Protein AF-A0A439V8B5-F1 (afdb_monomer_lite)

Sequence (279 aa):
ERISSREDLARLRGDWNHLFQNRAESRDIGSFTVEIATAAVSSDEAMHELVRNSLTSAFGDRRYAYAVTRQADGALTVQGAVVLRSGQGERLTGDDRAAGIIQARYDASAAAQGAARFSFQGYGNGVEYGAGKLRSLVERHDGDVRDDRGQIVGDEKLAGDLVQKEWRGDLHSRKGRDVMHLIMSARAGTNVEAFENAARDFLAEQFAGHRYVFAMHDPANDPKEEGEGGKRPHVHAHAIITMRSESGDRIETTPQVFREWRATMAQMARAQGIAMEMT

Structure (mmCIF, N/CA/C/O backbone):
data_AF-A0A439V8B5-F1
#
_entry.id   AF-A0A439V8B5-F1
#
loop_
_atom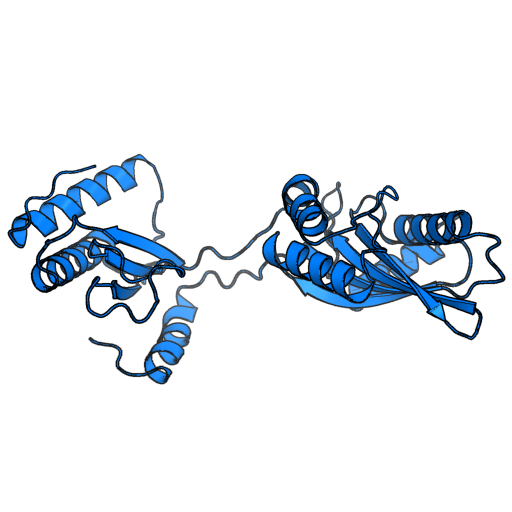_site.group_PDB
_atom_site.id
_atom_site.type_symbol
_atom_site.label_atom_id
_atom_site.label_alt_id
_atom_site.label_comp_id
_atom_site.label_asym_id
_atom_site.label_entity_id
_atom_site.label_seq_id
_atom_site.pdbx_PDB_ins_code
_atom_site.Cartn_x
_atom_site.Cartn_y
_atom_site.Cartn_z
_atom_site.occupancy
_atom_site.B_iso_or_equiv
_atom_site.auth_seq_id
_atom_site.auth_comp_id
_atom_site.auth_asym_id
_atom_site.auth_atom_id
_atom_site.pdbx_PDB_model_num
ATOM 1 N N . GLU A 1 1 ? -11.306 -9.019 30.593 1.00 67.75 1 GLU A N 1
ATOM 2 C CA . GLU A 1 1 ? -9.890 -9.415 30.737 1.00 67.75 1 GLU A CA 1
ATOM 3 C C . GLU A 1 1 ? -8.995 -8.240 30.344 1.00 67.75 1 GLU A C 1
ATOM 5 O O . GLU A 1 1 ? -9.439 -7.422 29.541 1.00 67.75 1 GLU A O 1
ATOM 10 N N . ARG A 1 2 ? -7.806 -8.091 30.944 1.00 81.44 2 ARG A N 1
ATOM 11 C CA . ARG A 1 2 ? -6.828 -7.041 30.599 1.00 81.44 2 ARG A CA 1
ATOM 12 C C . ARG A 1 2 ? -5.618 -7.697 29.939 1.00 81.44 2 ARG A C 1
ATOM 14 O O . ARG A 1 2 ? -5.095 -8.665 30.473 1.00 81.44 2 ARG A O 1
ATOM 21 N N . ILE A 1 3 ? -5.178 -7.148 28.810 1.00 80.94 3 ILE A N 1
ATOM 22 C CA . ILE A 1 3 ? -3.971 -7.588 28.101 1.00 80.94 3 ILE A CA 1
ATOM 23 C C . ILE A 1 3 ? -2.779 -6.915 28.781 1.00 80.94 3 ILE A C 1
ATOM 25 O O . ILE A 1 3 ? -2.715 -5.687 28.816 1.00 80.94 3 ILE A O 1
ATOM 29 N N . SER A 1 4 ? -1.860 -7.696 29.343 1.00 81.62 4 SER A N 1
ATOM 30 C CA . SER A 1 4 ? -0.725 -7.175 30.118 1.00 81.62 4 SER A CA 1
ATOM 31 C C . SER A 1 4 ? 0.624 -7.350 29.421 1.00 81.62 4 SER A C 1
ATOM 33 O O . SER A 1 4 ? 1.617 -6.785 29.879 1.00 81.62 4 SER A O 1
ATOM 35 N N . SER A 1 5 ? 0.684 -8.085 28.303 1.00 81.44 5 SER A N 1
ATOM 36 C CA . SER A 1 5 ? 1.931 -8.343 27.582 1.00 81.44 5 SER A CA 1
ATOM 37 C C . SER A 1 5 ? 1.800 -8.225 26.057 1.00 81.44 5 SER A C 1
ATOM 39 O O . SER A 1 5 ? 0.723 -8.361 25.473 1.00 81.44 5 SER A O 1
ATOM 41 N N . ARG A 1 6 ? 2.938 -8.000 25.381 1.00 79.62 6 ARG A N 1
ATOM 42 C CA . ARG A 1 6 ? 3.026 -8.059 23.908 1.00 79.62 6 ARG A CA 1
ATOM 43 C C . ARG A 1 6 ? 2.735 -9.460 23.367 1.00 79.62 6 ARG A C 1
ATOM 45 O O . ARG A 1 6 ? 2.275 -9.583 22.237 1.00 79.62 6 ARG A O 1
ATOM 52 N N . GLU A 1 7 ? 3.012 -10.493 24.157 1.00 83.75 7 GLU A N 1
ATOM 53 C CA . GLU A 1 7 ? 2.743 -11.878 23.782 1.00 83.75 7 GLU A CA 1
ATOM 54 C C . GLU A 1 7 ? 1.235 -12.151 23.731 1.00 83.75 7 GLU A C 1
ATOM 56 O O . GLU A 1 7 ? 0.749 -12.717 22.755 1.00 83.75 7 GLU A O 1
ATOM 61 N N . ASP A 1 8 ? 0.478 -11.656 24.713 1.00 83.38 8 ASP A N 1
ATOM 62 C CA . ASP A 1 8 ? -0.986 -11.761 24.722 1.00 83.38 8 ASP A CA 1
ATOM 63 C C . ASP A 1 8 ? -1.606 -11.027 23.525 1.00 83.38 8 ASP A C 1
ATOM 65 O O . ASP A 1 8 ? -2.513 -11.541 22.869 1.00 83.38 8 ASP A O 1
ATOM 69 N N . LEU A 1 9 ? -1.060 -9.856 23.173 1.00 80.69 9 LEU A N 1
ATOM 70 C CA . LEU A 1 9 ? -1.461 -9.126 21.970 1.00 80.69 9 LEU A CA 1
ATOM 71 C C . LEU A 1 9 ? -1.161 -9.914 20.683 1.00 80.69 9 LEU A C 1
ATOM 73 O O . LEU A 1 9 ? -1.974 -9.927 19.759 1.00 80.69 9 LEU A O 1
ATOM 77 N N . ALA A 1 10 ? -0.004 -10.576 20.604 1.00 80.56 10 ALA A N 1
ATOM 78 C CA . ALA A 1 10 ? 0.349 -11.407 19.456 1.00 80.56 10 ALA A CA 1
ATOM 79 C C . ALA A 1 10 ? -0.572 -12.634 19.334 1.00 80.56 10 ALA A C 1
ATOM 81 O O . ALA A 1 10 ? -0.959 -12.999 18.220 1.00 80.56 10 ALA A O 1
ATOM 82 N N . ARG A 1 11 ? -0.966 -13.230 20.467 1.00 85.38 11 ARG A N 1
ATOM 83 C CA . ARG A 1 11 ? -1.876 -14.384 20.538 1.00 85.38 11 ARG A CA 1
ATOM 84 C C . ARG A 1 11 ? -3.278 -14.046 20.029 1.00 85.38 11 ARG A C 1
ATOM 86 O O . ARG A 1 11 ? -3.809 -14.783 19.203 1.00 85.38 11 ARG A O 1
ATOM 93 N N . LEU A 1 12 ? -3.805 -12.873 20.393 1.00 86.31 12 LEU A N 1
ATOM 94 C CA . LEU A 1 12 ? -5.121 -12.384 19.955 1.00 86.31 12 LEU A CA 1
ATOM 95 C C . LEU A 1 12 ? -5.319 -12.409 18.437 1.00 86.31 12 LEU A C 1
ATOM 97 O O . LEU A 1 12 ? -6.394 -12.753 17.953 1.00 86.31 12 LEU A O 1
ATOM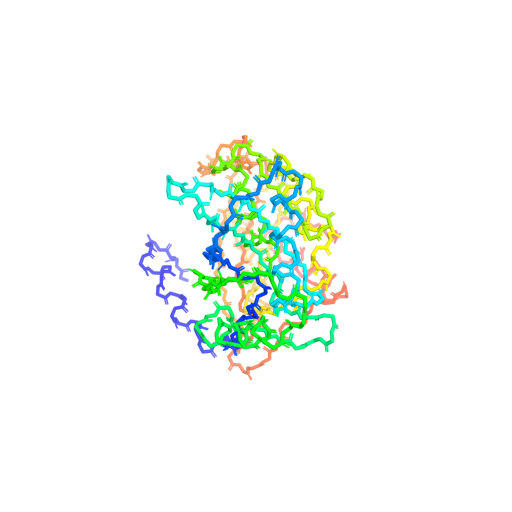 101 N N . ARG A 1 13 ? -4.280 -12.075 17.663 1.00 82.44 13 ARG A N 1
ATOM 102 C CA . ARG A 1 13 ? -4.356 -12.149 16.198 1.00 82.44 13 ARG A CA 1
ATOM 103 C C . ARG A 1 13 ? -4.607 -13.581 15.718 1.00 82.44 13 ARG A C 1
ATOM 105 O O . ARG A 1 13 ? -5.377 -13.774 14.781 1.00 82.44 13 ARG A O 1
ATOM 112 N N . GLY A 1 14 ? -3.940 -14.558 16.330 1.00 85.31 14 GLY A N 1
ATOM 113 C CA . GLY A 1 14 ? -4.141 -15.975 16.034 1.00 85.31 14 GLY A CA 1
ATOM 114 C C . GLY A 1 14 ? -5.552 -16.433 16.394 1.00 85.31 14 GLY A C 1
ATOM 115 O O . GLY A 1 14 ? -6.194 -17.103 15.591 1.00 85.31 14 GLY A O 1
ATOM 116 N N . ASP A 1 15 ? -6.067 -15.988 17.539 1.00 88.88 15 ASP A N 1
ATOM 117 C CA . ASP A 1 15 ? -7.412 -16.342 18.009 1.00 88.88 15 ASP A CA 1
ATOM 118 C C . ASP A 1 15 ? -8.526 -15.773 17.121 1.00 88.88 15 ASP A C 1
ATOM 120 O O . ASP A 1 15 ? -9.632 -16.302 17.095 1.00 88.88 15 ASP A O 1
ATOM 124 N N . TRP A 1 16 ? -8.265 -14.682 16.394 1.00 91.69 16 TRP A N 1
ATOM 125 C CA . TRP A 1 16 ? -9.250 -14.039 15.516 1.00 91.69 16 TRP A CA 1
ATOM 126 C C . TRP A 1 16 ? -9.159 -14.498 14.059 1.00 91.69 16 TRP A C 1
ATOM 128 O O . TRP A 1 16 ? -9.993 -14.110 13.240 1.00 91.69 16 TRP A O 1
ATOM 138 N N . ASN A 1 17 ? -8.171 -15.324 13.701 1.00 88.19 17 ASN A N 1
ATOM 139 C CA . ASN A 1 17 ? -7.897 -15.679 12.305 1.00 88.19 17 ASN A CA 1
ATOM 140 C C . ASN A 1 17 ? -9.090 -16.368 11.617 1.00 88.19 17 ASN A C 1
ATOM 142 O O . ASN A 1 17 ? -9.306 -16.187 10.416 1.00 88.19 17 ASN A O 1
ATOM 146 N N . HIS A 1 18 ? -9.892 -17.140 12.362 1.00 89.19 18 HIS A N 1
ATOM 147 C CA . HIS A 1 18 ? -11.100 -17.784 11.836 1.00 89.19 18 HIS A CA 1
ATOM 148 C C . HIS A 1 18 ? -12.245 -16.803 11.583 1.00 89.19 18 HIS A C 1
ATOM 150 O O . HIS A 1 18 ? -13.209 -17.184 10.929 1.00 89.19 18 HIS A O 1
ATOM 156 N N . LEU A 1 19 ? -12.161 -15.555 12.056 1.00 89.31 19 LEU A N 1
ATOM 157 C CA . LEU A 1 19 ? -13.137 -14.483 11.813 1.00 89.31 19 LEU A CA 1
ATOM 158 C C . LEU A 1 19 ? -12.761 -13.609 10.612 1.00 89.31 19 LEU A C 1
ATOM 160 O O . LEU A 1 19 ? -13.590 -12.852 10.105 1.00 89.31 19 LEU A O 1
ATOM 164 N N . PHE A 1 20 ? -11.541 -13.746 10.101 1.00 88.50 20 PHE A N 1
ATOM 165 C CA . PHE A 1 20 ? -11.085 -13.005 8.934 1.00 88.50 20 PHE A CA 1
ATOM 166 C C . PHE A 1 20 ? -11.592 -13.654 7.642 1.00 88.50 20 PHE A C 1
ATOM 168 O O . PHE A 1 20 ? -11.853 -14.860 7.562 1.00 88.50 20 PHE A O 1
ATOM 175 N N . GLN A 1 21 ? -11.791 -12.844 6.603 1.00 72.94 21 GLN A N 1
ATOM 176 C CA . GLN A 1 21 ? -12.234 -13.328 5.296 1.00 72.94 21 GLN A CA 1
ATOM 177 C C . GLN A 1 21 ? -11.148 -14.148 4.590 1.00 72.94 21 GLN A C 1
ATOM 179 O O . GLN A 1 21 ? -11.462 -14.838 3.623 1.00 72.94 21 GLN A O 1
ATOM 184 N N . ASN A 1 22 ? -9.887 -14.057 5.043 1.00 66.12 22 ASN A N 1
ATOM 185 C CA . ASN A 1 22 ? -8.716 -14.726 4.462 1.00 66.12 22 ASN A CA 1
ATOM 186 C C . ASN A 1 22 ? -8.594 -14.527 2.941 1.00 66.12 22 ASN A C 1
ATOM 188 O O . ASN A 1 22 ? -7.962 -15.313 2.235 1.00 66.12 22 ASN A O 1
ATOM 192 N N . ARG A 1 23 ? -9.195 -13.453 2.410 1.00 70.88 23 ARG A N 1
ATOM 193 C CA . ARG A 1 23 ? -9.071 -13.099 1.003 1.00 70.88 23 ARG A CA 1
ATOM 194 C C . ARG A 1 23 ? -7.674 -12.540 0.801 1.00 70.88 23 ARG A C 1
ATOM 196 O O . ARG A 1 23 ? -7.333 -11.523 1.398 1.00 70.88 23 ARG A O 1
ATOM 203 N N . ALA A 1 24 ? -6.903 -13.178 -0.075 1.00 77.38 24 ALA A N 1
ATOM 204 C CA . ALA A 1 24 ? -5.617 -12.642 -0.486 1.00 77.38 24 ALA A CA 1
ATOM 205 C C . ALA A 1 24 ? -5.797 -11.201 -0.982 1.00 77.38 24 ALA A C 1
ATOM 207 O O . ALA A 1 24 ? -6.641 -10.928 -1.848 1.00 77.38 24 ALA A O 1
ATOM 208 N N . GLU A 1 25 ? -5.019 -10.287 -0.404 1.00 88.06 25 GLU A N 1
ATOM 209 C CA . GLU A 1 25 ? -4.963 -8.907 -0.866 1.00 88.06 25 GLU A CA 1
ATOM 210 C C . GLU A 1 25 ? -4.589 -8.886 -2.351 1.00 88.06 25 GLU A C 1
ATOM 212 O O . GLU A 1 25 ? -3.833 -9.733 -2.843 1.00 88.06 25 GLU A O 1
ATOM 217 N N . SER A 1 26 ? -5.133 -7.934 -3.103 1.00 91.50 26 SER A N 1
ATOM 218 C CA . SER A 1 26 ? -4.716 -7.770 -4.485 1.00 91.50 26 SER A CA 1
ATOM 219 C C . SER A 1 26 ? -3.254 -7.340 -4.535 1.00 91.50 26 SER A C 1
ATOM 221 O O . SER A 1 26 ? -2.812 -6.460 -3.800 1.00 91.50 26 SER A O 1
ATOM 223 N N . ARG A 1 27 ? -2.507 -7.952 -5.450 1.00 95.44 27 ARG A N 1
ATOM 224 C CA . ARG A 1 27 ? -1.182 -7.478 -5.839 1.00 95.44 27 ARG A CA 1
ATOM 225 C C . ARG A 1 27 ? -1.393 -6.326 -6.807 1.00 95.44 27 ARG A C 1
ATOM 227 O O . ARG A 1 27 ? -1.849 -6.550 -7.929 1.00 95.44 27 ARG A O 1
ATOM 234 N N . ASP A 1 28 ? -1.169 -5.107 -6.345 1.00 97.38 28 ASP A N 1
ATOM 235 C CA . ASP A 1 28 ? -1.502 -3.895 -7.093 1.00 97.38 28 ASP A CA 1
ATOM 236 C C . ASP A 1 28 ? -0.293 -3.323 -7.806 1.00 97.38 28 ASP A C 1
ATOM 238 O O . ASP A 1 28 ? -0.414 -2.909 -8.954 1.00 97.38 28 ASP A O 1
ATOM 242 N N . ILE A 1 29 ? 0.864 -3.335 -7.146 1.00 98.56 29 ILE A N 1
ATOM 243 C CA . ILE A 1 29 ? 2.097 -2.751 -7.664 1.00 98.56 29 ILE A CA 1
ATOM 244 C C . ILE A 1 29 ? 3.224 -3.765 -7.503 1.00 98.56 29 ILE A C 1
ATOM 246 O O . ILE A 1 29 ? 3.369 -4.363 -6.435 1.00 98.56 29 ILE A O 1
ATOM 250 N N . GLY A 1 30 ? 4.009 -3.956 -8.561 1.00 98.38 30 GLY A N 1
ATOM 251 C CA . GLY A 1 30 ? 5.214 -4.780 -8.569 1.00 98.38 30 GLY A CA 1
ATOM 252 C C . GLY A 1 30 ? 6.460 -3.916 -8.710 1.00 98.38 30 GLY A C 1
ATOM 253 O O . GLY A 1 30 ? 6.478 -3.004 -9.531 1.00 98.38 30 GLY A O 1
ATOM 254 N N . SER A 1 31 ? 7.497 -4.202 -7.928 1.00 98.62 31 SER A N 1
ATOM 255 C CA . SER A 1 31 ? 8.837 -3.649 -8.131 1.00 98.62 31 SER A CA 1
ATOM 256 C C . SER A 1 31 ? 9.577 -4.513 -9.141 1.00 98.62 31 SER A C 1
ATOM 258 O O . SER A 1 31 ? 9.610 -5.734 -8.983 1.00 98.62 31 SER A O 1
ATOM 260 N N . PHE A 1 32 ? 10.163 -3.901 -10.161 1.00 98.69 32 PHE A N 1
ATOM 261 C CA . PHE A 1 32 ? 10.808 -4.620 -11.253 1.00 98.69 32 PHE A CA 1
ATOM 262 C C . PHE A 1 32 ? 12.262 -4.194 -11.442 1.00 98.69 32 PHE A C 1
ATOM 264 O O . PHE A 1 32 ? 12.680 -3.107 -11.031 1.00 98.69 32 PHE A O 1
ATOM 271 N N . THR A 1 33 ? 13.019 -5.066 -12.099 1.00 98.50 33 THR A N 1
ATOM 272 C CA . THR A 1 33 ? 14.342 -4.768 -12.642 1.00 98.50 33 THR A CA 1
ATOM 273 C C . THR A 1 33 ? 14.415 -5.272 -14.076 1.00 98.50 33 THR A C 1
ATOM 275 O O . THR A 1 33 ? 13.945 -6.376 -14.363 1.00 98.50 33 THR A O 1
ATOM 278 N N . VAL A 1 34 ? 14.988 -4.463 -14.965 1.00 97.94 34 VAL A N 1
ATOM 279 C CA . VAL A 1 34 ? 15.264 -4.829 -16.355 1.00 97.94 34 VAL A CA 1
ATOM 280 C C . VAL A 1 34 ? 16.736 -4.606 -16.643 1.00 97.94 34 VAL A C 1
ATOM 282 O O . VAL A 1 34 ? 17.233 -3.504 -16.438 1.00 97.94 34 VAL A O 1
ATOM 285 N N . GLU A 1 35 ? 17.410 -5.631 -17.146 1.00 96.81 35 GLU A N 1
ATOM 286 C CA . GLU A 1 35 ? 18.756 -5.494 -17.704 1.00 96.81 35 GLU A CA 1
ATOM 287 C C . GLU A 1 35 ? 18.635 -5.365 -19.218 1.00 96.81 35 GLU A C 1
ATOM 289 O O . GLU A 1 35 ? 18.086 -6.262 -19.858 1.00 96.81 35 GLU A O 1
ATOM 294 N N . ILE A 1 36 ? 19.119 -4.265 -19.792 1.00 93.88 36 ILE A N 1
ATOM 295 C CA . ILE A 1 36 ? 19.103 -4.018 -21.237 1.00 93.88 36 ILE A CA 1
ATOM 296 C C . ILE A 1 36 ? 20.546 -4.016 -21.737 1.00 93.88 36 ILE A C 1
ATOM 298 O O . ILE A 1 36 ? 21.338 -3.129 -21.404 1.00 93.88 36 ILE A O 1
ATOM 302 N N . ALA A 1 37 ? 20.878 -5.002 -22.570 1.00 88.31 37 ALA A N 1
ATOM 303 C CA . ALA A 1 37 ? 22.142 -5.034 -23.289 1.00 88.31 37 ALA A CA 1
ATOM 304 C C . ALA A 1 37 ? 22.088 -3.959 -24.380 1.00 88.31 37 ALA A C 1
ATOM 306 O O . ALA A 1 37 ? 21.340 -4.089 -25.351 1.00 88.31 37 ALA A O 1
ATOM 307 N N . THR A 1 38 ? 22.835 -2.870 -24.211 1.00 73.81 38 THR A N 1
ATOM 308 C CA . THR A 1 38 ? 22.839 -1.769 -25.179 1.00 73.81 38 THR A CA 1
ATOM 309 C C . THR A 1 38 ? 24.148 -1.707 -25.956 1.00 73.81 38 THR A C 1
ATOM 311 O O . THR A 1 38 ? 25.229 -1.954 -25.425 1.00 73.81 38 THR A O 1
ATOM 314 N N . ALA A 1 39 ? 24.028 -1.338 -27.230 1.00 59.72 39 ALA A N 1
ATOM 315 C CA . ALA A 1 39 ? 25.110 -0.807 -28.039 1.00 59.72 39 ALA A CA 1
ATOM 316 C C . ALA A 1 39 ? 24.936 0.719 -28.069 1.00 59.72 39 ALA A C 1
ATOM 318 O O . ALA A 1 39 ? 23.961 1.202 -28.630 1.00 59.72 39 ALA A O 1
ATOM 319 N N . ALA A 1 40 ? 25.845 1.443 -27.409 1.00 68.62 40 ALA A N 1
ATOM 320 C CA . ALA A 1 40 ? 26.035 2.900 -27.446 1.00 68.62 40 ALA A CA 1
ATOM 321 C C . ALA A 1 40 ? 24.780 3.770 -27.725 1.00 68.62 40 ALA A C 1
ATOM 323 O O . ALA A 1 40 ? 24.442 4.061 -28.870 1.00 68.62 40 ALA A O 1
ATOM 324 N N . VAL A 1 41 ? 24.149 4.288 -26.668 1.00 76.62 41 VAL A N 1
ATOM 325 C CA . VAL A 1 41 ? 23.159 5.382 -26.761 1.00 76.62 41 VAL A CA 1
ATOM 326 C C . VAL A 1 41 ? 23.861 6.740 -26.866 1.00 76.62 41 VAL A C 1
ATOM 328 O O . VAL A 1 41 ? 24.794 7.015 -26.116 1.00 76.62 41 VAL A O 1
ATOM 331 N N . SER A 1 42 ? 23.407 7.589 -27.792 1.00 80.25 42 SER A N 1
ATOM 332 C CA . SER A 1 42 ? 24.056 8.861 -28.152 1.00 80.25 42 SER A CA 1
ATOM 333 C C . SER A 1 42 ? 23.740 10.042 -27.225 1.00 80.25 42 SER A C 1
ATOM 335 O O . SER A 1 42 ? 24.398 11.075 -27.320 1.00 80.25 42 SER A O 1
ATOM 337 N N . SER A 1 43 ? 22.723 9.925 -26.367 1.00 89.31 43 SER A N 1
ATOM 338 C CA . SER A 1 43 ? 22.311 10.953 -25.401 1.00 89.31 43 SER A CA 1
ATOM 339 C C . SER A 1 43 ? 21.421 10.363 -24.300 1.00 89.31 43 SER A C 1
ATOM 341 O O . SER A 1 43 ? 20.895 9.256 -24.449 1.00 89.31 43 SER A O 1
ATOM 343 N N . ASP A 1 44 ? 21.208 11.120 -23.220 1.00 90.25 44 ASP A N 1
ATOM 344 C CA . ASP A 1 44 ? 20.277 10.743 -22.147 1.00 90.25 44 ASP A CA 1
ATOM 345 C C . ASP A 1 44 ? 18.830 10.667 -22.646 1.00 90.25 44 ASP A C 1
ATOM 347 O O . ASP A 1 44 ? 18.103 9.741 -22.295 1.00 90.25 44 ASP A O 1
ATOM 351 N N . GLU A 1 45 ? 18.418 11.577 -23.533 1.00 91.81 45 GLU A N 1
ATOM 352 C CA . GLU A 1 45 ? 17.081 11.546 -24.141 1.00 91.81 45 GLU A CA 1
ATOM 353 C C . GLU A 1 45 ? 16.857 10.237 -24.914 1.00 91.81 45 GLU A C 1
ATOM 355 O O . GLU A 1 45 ? 15.870 9.538 -24.681 1.00 91.81 45 GLU A O 1
ATOM 360 N N . ALA A 1 46 ? 17.823 9.847 -25.756 1.00 91.56 46 ALA A N 1
ATOM 361 C CA . ALA A 1 46 ? 17.771 8.597 -26.513 1.00 91.56 46 ALA A CA 1
ATOM 362 C C . ALA A 1 46 ? 17.799 7.365 -25.590 1.00 91.56 46 ALA A C 1
ATOM 364 O O . ALA A 1 46 ? 17.136 6.363 -25.857 1.00 91.56 46 ALA A O 1
ATOM 365 N N . MET A 1 47 ? 18.536 7.439 -24.477 1.00 92.88 47 MET A N 1
ATOM 366 C CA . ME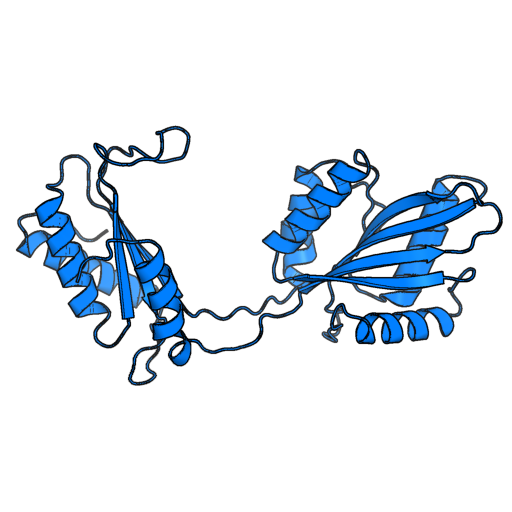T A 1 47 ? 18.535 6.398 -23.450 1.00 92.88 47 MET A CA 1
ATOM 367 C C . MET A 1 47 ? 17.153 6.245 -22.809 1.00 92.88 47 MET A C 1
ATOM 369 O O . MET A 1 47 ? 16.638 5.130 -22.718 1.00 92.88 47 MET A O 1
ATOM 373 N N . HIS A 1 48 ? 16.527 7.339 -22.374 1.00 94.81 48 HIS A N 1
ATOM 374 C CA . HIS A 1 48 ? 15.209 7.269 -21.752 1.00 94.81 48 HIS A CA 1
ATOM 375 C C . HIS A 1 48 ? 14.119 6.865 -22.747 1.00 94.81 48 HIS A C 1
ATOM 377 O O . HIS A 1 48 ? 13.196 6.154 -22.352 1.00 94.81 48 HIS A O 1
ATOM 383 N N . GLU A 1 49 ? 14.231 7.252 -24.016 1.00 93.56 49 GLU A N 1
ATOM 384 C CA . GLU A 1 49 ? 13.350 6.779 -25.084 1.00 93.56 49 GLU A CA 1
ATOM 385 C C . GLU A 1 49 ? 13.465 5.259 -25.287 1.00 93.56 49 GLU A C 1
ATOM 387 O O . GLU A 1 49 ? 12.448 4.562 -25.247 1.00 93.56 49 GLU A O 1
ATOM 392 N N . LEU A 1 50 ? 14.689 4.725 -25.401 1.00 93.25 50 LEU A N 1
ATOM 393 C CA . LEU A 1 50 ? 14.947 3.281 -25.490 1.00 93.25 50 LEU A CA 1
ATOM 394 C C . LEU A 1 50 ? 14.317 2.521 -24.314 1.00 93.25 50 LEU A C 1
ATOM 396 O O . LEU A 1 50 ? 13.653 1.495 -24.506 1.00 93.25 50 LEU A O 1
ATOM 400 N N . VAL A 1 51 ? 14.501 3.031 -23.092 1.00 95.31 51 VAL A N 1
ATOM 401 C CA . VAL A 1 51 ? 13.940 2.415 -21.886 1.00 95.31 51 VAL A CA 1
ATOM 402 C C . VAL A 1 51 ? 12.413 2.442 -21.919 1.00 95.31 51 VAL A C 1
ATOM 404 O O . VAL A 1 51 ? 11.801 1.390 -21.747 1.00 95.31 51 VAL A O 1
ATOM 407 N N . ARG A 1 52 ? 11.771 3.585 -22.200 1.00 95.44 52 ARG A N 1
ATOM 408 C CA . ARG A 1 52 ? 10.297 3.659 -22.261 1.00 95.44 52 ARG A CA 1
ATOM 409 C C . ARG A 1 52 ? 9.714 2.758 -23.340 1.00 95.44 52 ARG A C 1
ATOM 411 O O . ARG A 1 52 ? 8.721 2.082 -23.078 1.00 95.44 52 ARG A O 1
ATOM 418 N N . ASN A 1 53 ? 10.327 2.694 -24.520 1.00 94.50 53 ASN A N 1
ATOM 419 C CA . ASN A 1 53 ? 9.879 1.805 -25.595 1.00 94.50 53 ASN A CA 1
ATOM 420 C C . ASN A 1 53 ? 9.971 0.331 -25.174 1.00 94.50 53 ASN A C 1
ATOM 422 O O . ASN A 1 53 ? 9.051 -0.455 -25.427 1.00 94.50 53 ASN A O 1
ATOM 426 N N . SER A 1 54 ? 11.040 -0.026 -24.456 1.00 95.56 54 SER A N 1
ATOM 427 C CA . SER A 1 54 ? 11.233 -1.377 -23.927 1.00 95.56 54 SER A CA 1
ATOM 428 C C . SER A 1 54 ? 10.212 -1.729 -22.842 1.00 95.56 54 SER A C 1
ATOM 430 O O . SER A 1 54 ? 9.563 -2.773 -22.921 1.00 95.56 54 SER A O 1
ATOM 432 N N . LEU A 1 55 ? 10.009 -0.842 -21.862 1.00 97.44 55 LEU A N 1
ATOM 433 C CA . LEU A 1 55 ? 9.026 -1.039 -20.793 1.00 97.44 55 LEU A CA 1
ATOM 434 C C . LEU A 1 55 ? 7.595 -1.086 -21.343 1.00 97.44 55 LEU A C 1
ATOM 436 O O . LEU A 1 55 ? 6.824 -1.961 -20.958 1.00 97.44 55 LEU A O 1
ATOM 440 N N . THR A 1 56 ? 7.250 -0.208 -22.286 1.00 96.00 56 THR A N 1
ATOM 441 C CA . THR A 1 56 ? 5.918 -0.165 -22.914 1.00 96.00 56 THR A CA 1
ATOM 442 C C . THR A 1 56 ? 5.635 -1.432 -23.721 1.00 96.00 56 THR A C 1
ATOM 444 O O . THR A 1 56 ? 4.540 -1.983 -23.623 1.00 96.00 56 THR A O 1
ATOM 447 N N . SER A 1 57 ? 6.631 -1.962 -24.442 1.00 96.06 57 SER A N 1
ATOM 448 C CA . SER A 1 57 ? 6.505 -3.240 -25.161 1.00 96.06 57 SER A CA 1
ATOM 449 C C . SER A 1 57 ? 6.199 -4.420 -24.229 1.00 96.06 57 SER A C 1
ATOM 451 O O . SER A 1 57 ? 5.453 -5.325 -24.596 1.00 96.06 57 SER A O 1
ATOM 453 N N . ALA A 1 58 ? 6.741 -4.407 -23.008 1.00 97.00 58 ALA A N 1
ATOM 454 C CA . ALA A 1 58 ? 6.562 -5.484 -22.036 1.00 97.00 58 ALA A CA 1
ATOM 455 C C . ALA A 1 58 ? 5.285 -5.325 -21.184 1.00 97.00 58 ALA A C 1
ATOM 457 O O . ALA A 1 58 ? 4.547 -6.288 -20.938 1.00 97.00 58 ALA A O 1
ATOM 458 N N . PHE A 1 59 ? 5.010 -4.106 -20.714 1.00 97.44 59 PHE A N 1
ATOM 459 C CA . PHE A 1 59 ? 3.936 -3.813 -19.763 1.00 97.44 59 PHE A CA 1
ATOM 460 C C . PHE A 1 59 ? 2.596 -3.460 -20.418 1.00 97.44 59 PHE A C 1
ATOM 462 O O . PHE A 1 59 ? 1.550 -3.627 -19.775 1.00 97.44 59 PHE A O 1
ATOM 469 N N . GLY A 1 60 ? 2.603 -3.048 -21.688 1.00 95.31 60 GLY A N 1
ATOM 470 C CA . GLY A 1 60 ? 1.415 -2.601 -22.407 1.00 95.31 60 GLY A CA 1
ATOM 471 C C . GLY A 1 60 ? 0.900 -1.266 -21.871 1.00 95.31 60 GLY A C 1
ATOM 472 O O . GLY A 1 60 ? 1.656 -0.314 -21.724 1.00 95.31 60 GLY A O 1
ATOM 473 N N . ASP A 1 61 ? -0.391 -1.206 -21.553 1.00 96.06 61 ASP A N 1
ATOM 474 C CA . ASP A 1 61 ? -1.098 0.000 -21.093 1.00 96.06 61 ASP A CA 1
ATOM 475 C C . ASP A 1 61 ? -0.928 0.311 -19.592 1.00 96.06 61 ASP A C 1
ATOM 477 O O . ASP A 1 61 ? -1.598 1.193 -19.052 1.00 96.06 61 ASP A O 1
ATOM 481 N N . ARG A 1 62 ? -0.073 -0.437 -18.889 1.00 98.19 62 ARG A N 1
ATOM 482 C CA . ARG A 1 62 ? 0.126 -0.293 -17.443 1.00 98.19 62 ARG A CA 1
ATOM 483 C C . ARG A 1 62 ? 0.958 0.942 -17.123 1.00 98.19 62 ARG A C 1
ATOM 485 O O . ARG A 1 62 ? 1.962 1.207 -17.776 1.00 98.19 62 ARG A O 1
ATOM 492 N N . ARG A 1 63 ? 0.593 1.628 -16.040 1.00 98.38 63 ARG A N 1
ATOM 493 C CA . ARG A 1 63 ? 1.395 2.714 -15.464 1.00 98.38 63 ARG A CA 1
ATOM 494 C C . ARG A 1 63 ? 2.666 2.177 -14.828 1.00 98.38 63 ARG A C 1
ATOM 496 O O . ARG A 1 63 ? 2.629 1.143 -14.156 1.00 98.38 63 ARG A O 1
ATOM 503 N N . TYR A 1 64 ? 3.764 2.902 -14.983 1.00 98.69 64 TYR A N 1
ATOM 504 C CA . TYR A 1 64 ? 5.031 2.585 -14.340 1.00 98.69 64 TYR A CA 1
ATOM 5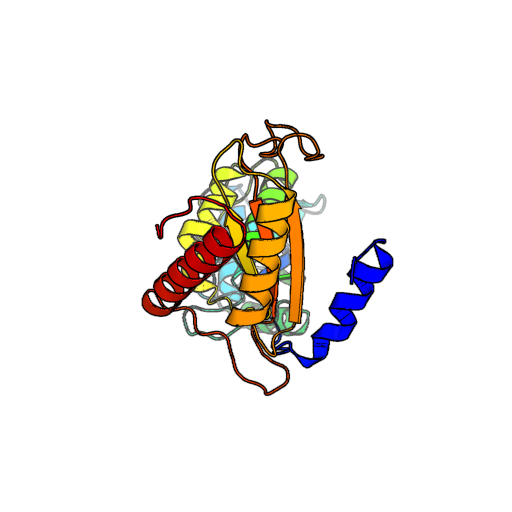05 C C . TYR A 1 64 ? 5.837 3.851 -14.066 1.00 98.69 64 TYR A C 1
ATOM 507 O O . TYR A 1 64 ? 5.592 4.901 -14.647 1.00 98.69 64 TYR A O 1
ATOM 515 N N . ALA A 1 65 ? 6.809 3.738 -13.171 1.00 98.81 65 ALA A N 1
ATOM 516 C CA . ALA A 1 65 ? 7.870 4.719 -13.009 1.00 98.81 65 ALA A CA 1
ATOM 517 C C . ALA A 1 65 ? 9.198 3.990 -12.829 1.00 98.81 65 ALA A C 1
ATOM 519 O O . ALA A 1 65 ? 9.228 2.871 -12.303 1.00 98.81 65 ALA A O 1
ATOM 520 N N . TYR A 1 66 ? 10.278 4.601 -13.299 1.00 98.81 66 TYR A N 1
ATOM 521 C CA . TYR A 1 66 ? 11.579 3.965 -13.417 1.00 98.81 66 TYR A CA 1
ATOM 522 C C . TYR A 1 66 ? 12.733 4.950 -13.217 1.00 98.81 66 TYR A C 1
ATOM 524 O O . TYR A 1 66 ? 12.602 6.144 -13.471 1.00 98.81 66 TYR A O 1
ATOM 532 N N . ALA A 1 67 ? 13.874 4.410 -12.809 1.00 98.50 67 ALA A N 1
ATOM 533 C CA . ALA A 1 67 ? 15.185 5.041 -12.843 1.00 98.50 67 ALA A CA 1
ATOM 534 C C . ALA A 1 67 ? 16.142 4.157 -13.649 1.00 98.50 67 ALA A C 1
ATOM 536 O O . ALA A 1 67 ? 15.900 2.952 -13.810 1.00 98.50 67 ALA A O 1
ATOM 537 N N . VAL A 1 68 ? 17.217 4.749 -14.164 1.00 97.38 68 VAL A N 1
ATOM 538 C CA . VAL A 1 68 ? 18.202 4.058 -15.001 1.00 97.38 68 VAL A CA 1
ATOM 539 C C . VAL A 1 68 ? 19.582 4.210 -14.383 1.00 97.38 68 VAL A C 1
ATOM 541 O O . VAL A 1 68 ? 20.014 5.313 -14.076 1.00 97.38 68 VAL A O 1
ATOM 544 N N . THR A 1 69 ? 20.306 3.105 -14.260 1.00 95.44 69 THR A N 1
ATOM 545 C CA . THR A 1 69 ? 21.728 3.103 -13.917 1.00 95.44 69 THR A CA 1
ATOM 546 C C . THR A 1 69 ? 22.517 2.559 -15.097 1.00 95.44 69 THR A C 1
ATOM 548 O O . THR A 1 69 ? 22.219 1.478 -15.609 1.00 95.44 69 THR A O 1
ATOM 551 N N . ARG A 1 70 ? 23.535 3.306 -15.533 1.00 92.19 70 ARG A N 1
ATOM 552 C CA . ARG A 1 70 ? 24.477 2.849 -16.555 1.00 92.19 70 ARG A CA 1
ATOM 553 C C . ARG A 1 70 ? 25.597 2.049 -15.897 1.00 92.19 70 ARG A C 1
ATOM 555 O O . ARG A 1 70 ? 26.282 2.554 -15.011 1.00 92.19 70 ARG A O 1
ATOM 562 N N . GLN A 1 71 ? 25.783 0.820 -16.353 1.00 88.88 71 GLN A N 1
ATOM 563 C CA . GLN A 1 71 ? 26.857 -0.061 -15.913 1.00 88.88 71 GLN A CA 1
ATOM 564 C C . GLN A 1 71 ? 28.174 0.272 -16.627 1.00 88.88 71 GLN A C 1
ATOM 566 O O . GLN A 1 71 ? 28.195 0.917 -17.680 1.00 88.88 71 GLN A O 1
ATOM 571 N N . ALA A 1 72 ? 29.291 -0.184 -16.056 1.00 84.75 72 ALA A N 1
ATOM 572 C CA . ALA A 1 72 ? 30.631 0.070 -16.591 1.00 84.75 72 ALA A CA 1
ATOM 573 C C . ALA A 1 72 ? 30.866 -0.559 -17.978 1.00 84.75 72 ALA A C 1
ATOM 575 O O . ALA A 1 72 ? 31.644 -0.032 -18.769 1.00 84.75 72 ALA A O 1
ATOM 576 N N . ASP A 1 73 ? 30.180 -1.663 -18.282 1.00 83.44 73 ASP A N 1
ATOM 577 C CA . ASP A 1 73 ? 30.203 -2.345 -19.584 1.00 83.44 73 ASP A CA 1
ATOM 578 C C . ASP A 1 73 ? 29.255 -1.707 -20.619 1.00 83.44 73 ASP A C 1
ATOM 580 O O . ASP A 1 73 ? 29.146 -2.179 -21.750 1.00 83.44 73 ASP A O 1
ATOM 584 N N . GLY A 1 74 ? 28.581 -0.620 -20.238 1.00 84.88 74 GLY A N 1
ATOM 585 C CA . GLY A 1 74 ? 27.620 0.095 -21.059 1.00 84.88 74 GLY A CA 1
ATOM 586 C C . GLY A 1 74 ? 26.186 -0.400 -20.917 1.00 84.88 74 GLY A C 1
ATOM 587 O O . GLY A 1 74 ? 25.301 0.337 -21.348 1.00 84.88 74 GLY A O 1
ATOM 588 N N . ALA A 1 75 ? 25.931 -1.560 -20.295 1.00 89.94 75 ALA A N 1
ATOM 589 C CA . ALA A 1 75 ? 24.582 -2.076 -20.074 1.00 89.94 75 ALA A CA 1
ATOM 590 C C . ALA A 1 75 ? 23.737 -1.121 -19.215 1.00 89.94 75 ALA A C 1
ATOM 592 O O . ALA A 1 75 ? 24.255 -0.318 -18.434 1.00 89.94 75 ALA A O 1
ATOM 593 N N . LEU A 1 76 ? 22.415 -1.196 -19.368 1.00 94.31 76 LEU A N 1
ATOM 594 C CA . LEU A 1 76 ? 21.483 -0.394 -18.580 1.00 94.31 76 LEU A CA 1
ATOM 595 C C . LEU A 1 76 ? 20.732 -1.291 -17.606 1.00 94.31 76 LEU A C 1
ATOM 597 O O . LEU A 1 76 ? 20.048 -2.223 -18.027 1.00 94.31 76 LEU A O 1
ATOM 601 N N . THR A 1 77 ? 20.788 -0.939 -16.327 1.00 96.38 77 THR A N 1
ATOM 602 C CA . THR A 1 77 ? 19.920 -1.515 -15.303 1.00 96.38 77 THR A CA 1
ATOM 603 C C . THR A 1 77 ? 18.786 -0.538 -15.035 1.00 96.38 77 THR A C 1
ATOM 605 O O . THR A 1 77 ? 19.003 0.584 -14.577 1.00 96.38 77 THR A O 1
ATOM 608 N N . VAL A 1 78 ? 17.560 -0.958 -15.320 1.00 98.00 78 VAL A N 1
ATOM 609 C CA . VAL A 1 78 ? 16.348 -0.174 -15.090 1.00 98.00 78 VAL A CA 1
ATOM 610 C C . VAL A 1 78 ? 15.640 -0.720 -13.864 1.00 98.00 78 VAL A C 1
ATOM 612 O O . VAL A 1 78 ? 15.312 -1.903 -13.813 1.00 98.00 78 VAL A O 1
ATOM 615 N N . GLN A 1 79 ? 15.364 0.133 -12.885 1.00 98.62 79 GLN A N 1
ATOM 616 C CA . GLN A 1 79 ? 14.621 -0.235 -11.681 1.00 98.62 79 GLN A CA 1
ATOM 617 C C . GLN A 1 79 ? 13.360 0.599 -11.578 1.00 98.62 79 GLN A C 1
ATOM 619 O O . GLN A 1 79 ? 13.382 1.790 -11.873 1.00 98.62 79 GLN A O 1
ATOM 624 N N . GLY A 1 80 ? 12.263 0.002 -11.125 1.00 98.56 80 GLY A N 1
ATOM 625 C CA . GLY A 1 80 ? 11.014 0.742 -11.066 1.00 98.56 80 GLY A CA 1
ATOM 626 C C . GLY A 1 80 ? 9.886 0.047 -10.334 1.00 98.56 80 GLY A C 1
ATOM 627 O O . GLY A 1 80 ? 10.051 -1.016 -9.728 1.00 98.56 80 GLY A O 1
ATOM 628 N N . ALA A 1 81 ? 8.716 0.671 -10.407 1.00 98.69 81 ALA A N 1
ATOM 629 C CA . ALA A 1 81 ? 7.456 0.100 -9.966 1.00 98.69 81 ALA A CA 1
ATOM 630 C C . ALA A 1 81 ? 6.417 0.189 -11.088 1.00 98.69 81 ALA A C 1
ATOM 632 O O . ALA A 1 81 ? 6.388 1.166 -11.831 1.00 98.69 81 ALA A O 1
ATOM 633 N N . VAL A 1 82 ? 5.567 -0.829 -11.201 1.00 98.81 82 VAL A N 1
ATOM 634 C CA . VAL A 1 82 ? 4.519 -0.933 -12.226 1.00 98.81 82 VAL A CA 1
ATOM 635 C C . VAL A 1 82 ? 3.187 -1.307 -11.588 1.00 98.81 82 VAL A C 1
ATOM 637 O O . VAL A 1 82 ? 3.136 -2.176 -10.712 1.00 98.81 82 VAL A O 1
ATOM 640 N N . VAL A 1 83 ? 2.100 -0.685 -12.041 1.00 98.75 83 VAL A N 1
ATOM 641 C CA . VAL A 1 83 ? 0.735 -1.107 -11.712 1.00 98.75 83 VAL A CA 1
ATOM 642 C C . VAL A 1 83 ? 0.462 -2.441 -12.402 1.00 98.75 83 VAL A C 1
ATOM 644 O O . VAL A 1 83 ? 0.499 -2.559 -13.621 1.00 98.75 83 VAL A O 1
ATOM 647 N N . LEU A 1 84 ? 0.182 -3.485 -11.626 1.00 98.44 84 LEU A N 1
ATOM 648 C CA . LEU A 1 84 ? 0.072 -4.855 -12.136 1.00 98.44 84 LEU A CA 1
ATOM 649 C C . LEU A 1 84 ? -1.218 -5.099 -12.931 1.00 98.44 84 LEU A C 1
ATOM 651 O O . LEU A 1 84 ? -1.274 -6.018 -13.758 1.00 98.44 84 LEU A O 1
ATOM 655 N N . ARG A 1 85 ? -2.258 -4.293 -12.698 1.00 97.94 85 ARG A N 1
ATOM 656 C CA . ARG A 1 85 ? -3.524 -4.346 -13.435 1.00 97.94 85 ARG A CA 1
ATOM 657 C C . ARG A 1 85 ? -3.437 -3.482 -14.701 1.00 97.94 85 ARG A C 1
ATOM 659 O O . ARG A 1 85 ? -3.095 -2.314 -14.613 1.00 97.94 85 ARG A O 1
ATOM 666 N N . SER A 1 86 ? -3.784 -4.050 -15.852 1.00 97.06 86 SER A N 1
ATOM 667 C CA . SER A 1 86 ? -3.987 -3.300 -17.106 1.00 97.06 86 SER A CA 1
ATOM 668 C C . SER A 1 86 ? -5.287 -2.494 -17.088 1.00 97.06 86 SER A C 1
ATOM 670 O O . SER A 1 86 ? -6.180 -2.762 -16.274 1.00 97.06 86 SER A O 1
ATOM 672 N N . GLY A 1 87 ? -5.459 -1.590 -18.053 1.00 93.44 87 GLY A N 1
ATOM 673 C CA . GLY A 1 87 ? -6.728 -0.898 -18.293 1.00 93.44 87 GLY A CA 1
ATOM 674 C C . GLY A 1 87 ? -7.875 -1.877 -18.566 1.00 93.44 87 GLY A C 1
ATOM 675 O O . GLY A 1 87 ? -8.966 -1.729 -18.012 1.00 93.44 87 GLY A O 1
ATOM 676 N N . GLN A 1 88 ? -7.593 -2.966 -19.291 1.00 93.44 88 GLN A N 1
ATOM 677 C CA . GLN A 1 88 ? -8.553 -4.045 -19.589 1.00 93.44 88 GLN A CA 1
ATOM 678 C C . GLN A 1 88 ? -8.842 -4.980 -18.400 1.00 93.44 88 GLN A C 1
ATOM 680 O O . GLN A 1 88 ? -9.751 -5.806 -18.438 1.00 93.44 88 GLN A O 1
ATOM 685 N N . GLY A 1 89 ? -8.087 -4.854 -17.308 1.00 93.25 89 GLY A N 1
ATOM 686 C CA . GLY A 1 89 ? -8.319 -5.569 -16.057 1.00 93.25 89 GLY A CA 1
ATOM 687 C C . GLY A 1 89 ? -7.595 -6.890 -15.868 1.00 93.25 89 GLY A C 1
ATOM 688 O O . GLY A 1 89 ? -7.686 -7.464 -14.779 1.00 93.25 89 GLY A O 1
ATOM 689 N N . GLU A 1 90 ? -6.809 -7.313 -16.852 1.00 95.94 90 GLU A N 1
ATOM 690 C CA . GLU A 1 90 ? -5.825 -8.379 -16.693 1.00 95.94 90 GLU A CA 1
ATOM 691 C C . GLU A 1 90 ? -4.785 -7.977 -15.635 1.00 95.94 90 GLU A C 1
ATOM 693 O O . GLU A 1 90 ? -4.223 -6.878 -15.686 1.00 95.94 90 GLU A O 1
ATOM 698 N N . ARG A 1 91 ? -4.511 -8.866 -14.675 1.00 96.31 91 ARG A N 1
ATOM 699 C CA . ARG A 1 91 ? -3.616 -8.598 -13.546 1.00 96.31 91 ARG A CA 1
ATOM 700 C C . ARG A 1 91 ? -2.403 -9.519 -13.570 1.00 96.31 91 ARG A C 1
ATOM 702 O O . ARG A 1 91 ? -2.550 -10.735 -13.493 1.00 96.31 91 ARG A O 1
ATOM 709 N N . LEU A 1 92 ? -1.221 -8.914 -13.599 1.00 97.50 92 LEU A N 1
ATOM 710 C CA . LEU A 1 92 ? 0.046 -9.612 -13.420 1.00 97.50 92 LEU A CA 1
ATOM 711 C C . LEU A 1 92 ? 0.249 -9.999 -11.952 1.00 97.50 92 LEU A C 1
ATOM 713 O O . LEU A 1 92 ? -0.198 -9.314 -11.032 1.00 97.50 92 LEU A O 1
ATOM 717 N N . THR A 1 93 ? 0.950 -11.105 -11.728 1.00 95.62 93 THR A N 1
ATOM 718 C CA . THR A 1 93 ? 1.244 -11.621 -10.388 1.00 95.62 93 THR A CA 1
ATOM 719 C C . THR A 1 93 ? 2.431 -10.927 -9.714 1.00 95.62 93 THR A C 1
ATOM 721 O O . THR A 1 93 ? 2.558 -11.044 -8.499 1.00 95.62 93 THR A O 1
ATOM 724 N N . GLY A 1 94 ? 3.261 -10.177 -10.448 1.00 96.25 94 GLY A N 1
ATOM 725 C CA . GLY A 1 94 ? 4.431 -9.477 -9.897 1.00 96.25 94 GLY A CA 1
ATOM 726 C C . GLY A 1 94 ? 5.519 -10.412 -9.353 1.00 96.25 94 GLY A C 1
ATOM 727 O O . GLY A 1 94 ? 6.230 -10.040 -8.428 1.00 96.25 94 GLY A O 1
ATOM 728 N N . ASP A 1 95 ? 5.594 -11.634 -9.880 1.00 96.44 95 ASP A N 1
ATOM 729 C CA . ASP A 1 95 ? 6.570 -12.682 -9.556 1.00 96.44 95 ASP A CA 1
ATOM 730 C C . ASP A 1 95 ? 7.174 -13.258 -10.854 1.00 96.44 95 ASP A C 1
ATOM 732 O O . ASP A 1 95 ? 6.923 -12.732 -11.942 1.00 96.44 95 ASP A O 1
ATOM 736 N N . ASP A 1 96 ? 7.941 -14.346 -10.773 1.00 97.25 96 ASP A N 1
ATOM 737 C CA . ASP A 1 96 ? 8.611 -14.960 -11.931 1.00 97.25 96 ASP A CA 1
ATOM 738 C C . ASP A 1 96 ? 7.649 -15.362 -13.055 1.00 97.25 96 ASP A C 1
ATOM 740 O O . ASP A 1 96 ? 7.992 -15.289 -14.237 1.00 97.25 96 ASP A O 1
ATOM 744 N N . ARG A 1 97 ? 6.404 -15.728 -12.719 1.00 97.06 97 ARG A N 1
ATOM 745 C CA . ARG A 1 97 ? 5.382 -16.000 -13.736 1.00 97.06 97 ARG A CA 1
ATOM 746 C C . ARG A 1 97 ? 5.042 -14.728 -14.505 1.00 97.06 97 ARG A C 1
ATOM 748 O O . ARG A 1 97 ? 4.948 -14.765 -15.729 1.00 97.06 97 ARG A O 1
ATOM 755 N N . ALA A 1 98 ? 4.865 -13.610 -13.802 1.00 97.56 98 ALA A N 1
ATOM 756 C CA . ALA A 1 98 ? 4.649 -12.323 -14.451 1.00 97.56 98 ALA A CA 1
ATOM 757 C C . ALA A 1 98 ? 5.869 -11.896 -15.272 1.00 97.56 98 ALA A C 1
ATOM 759 O O . ALA A 1 98 ? 5.675 -11.395 -16.374 1.00 97.56 98 ALA A O 1
ATOM 760 N N . ALA A 1 99 ? 7.090 -12.135 -14.777 1.00 98.31 99 ALA A N 1
ATOM 761 C CA . ALA A 1 99 ? 8.326 -11.867 -15.512 1.00 98.31 99 ALA A CA 1
ATOM 762 C C . ALA A 1 99 ? 8.367 -12.636 -16.844 1.00 98.31 99 ALA A C 1
ATOM 764 O O . ALA A 1 99 ? 8.605 -12.036 -17.886 1.00 98.31 99 ALA A O 1
ATOM 765 N N . GLY A 1 100 ? 8.030 -13.930 -16.841 1.00 98.25 100 GLY A N 1
ATOM 766 C CA . GLY A 1 100 ? 7.934 -14.727 -18.068 1.00 98.25 100 GLY A CA 1
ATOM 767 C C . GLY A 1 100 ? 6.871 -14.214 -19.048 1.00 98.25 100 GLY A C 1
ATOM 768 O O . GLY A 1 100 ? 7.113 -14.170 -20.252 1.00 98.25 100 GLY A O 1
ATOM 769 N N . ILE A 1 101 ? 5.713 -13.768 -18.544 1.00 98.06 101 ILE A N 1
ATOM 770 C CA . ILE A 1 101 ? 4.647 -13.187 -19.377 1.00 98.06 101 ILE A CA 1
ATOM 771 C C . ILE A 1 101 ? 5.117 -11.895 -20.055 1.00 98.06 101 ILE A C 1
ATOM 773 O O . ILE A 1 101 ? 4.915 -11.731 -21.257 1.00 98.06 101 ILE A O 1
ATOM 777 N N . ILE A 1 102 ? 5.723 -10.970 -19.305 1.00 97.81 102 ILE A N 1
ATOM 778 C CA . ILE A 1 102 ? 6.179 -9.689 -19.868 1.00 97.81 102 ILE A CA 1
ATOM 779 C C . ILE A 1 102 ? 7.413 -9.860 -20.759 1.00 97.81 102 ILE A C 1
ATOM 781 O O . ILE A 1 102 ? 7.526 -9.146 -21.749 1.00 97.81 102 ILE A O 1
ATOM 785 N N . GLN A 1 103 ? 8.277 -10.842 -20.474 1.00 98.12 103 GLN A N 1
ATOM 786 C CA . GLN A 1 103 ? 9.390 -11.209 -21.349 1.00 98.12 103 GLN A CA 1
ATOM 787 C C . GLN A 1 103 ? 8.866 -11.692 -22.705 1.00 98.12 103 GLN A C 1
ATOM 789 O O . GLN A 1 103 ? 9.257 -11.155 -23.731 1.00 98.12 103 GLN A O 1
ATOM 794 N N . ALA A 1 104 ? 7.901 -12.619 -22.718 1.00 97.56 104 ALA A N 1
ATOM 795 C CA . ALA A 1 104 ? 7.307 -13.106 -23.963 1.00 97.56 104 ALA A CA 1
ATOM 796 C C . ALA A 1 104 ? 6.607 -11.993 -24.767 1.00 97.56 104 ALA A C 1
ATOM 798 O O . ALA A 1 104 ? 6.635 -12.008 -25.995 1.00 97.56 104 ALA A O 1
ATOM 799 N N . ARG A 1 105 ? 5.988 -11.012 -24.089 1.00 96.69 105 ARG A N 1
ATOM 800 C CA . ARG A 1 105 ? 5.404 -9.826 -24.746 1.00 96.69 105 ARG A CA 1
ATOM 801 C C . ARG A 1 105 ? 6.465 -8.950 -25.391 1.00 96.69 105 ARG A C 1
ATOM 803 O O . ARG A 1 105 ? 6.275 -8.519 -26.523 1.00 96.69 105 ARG A O 1
ATOM 810 N N . TYR A 1 106 ? 7.560 -8.707 -24.675 1.00 96.94 106 TYR A N 1
ATOM 811 C CA . TYR A 1 106 ? 8.691 -7.958 -25.197 1.00 96.94 106 TYR A CA 1
ATOM 812 C C . TYR A 1 106 ? 9.294 -8.665 -26.416 1.00 96.94 106 TYR A C 1
ATOM 814 O O . TYR A 1 106 ? 9.365 -8.060 -27.477 1.00 96.94 106 TYR A O 1
ATOM 822 N N . ASP A 1 107 ? 9.612 -9.957 -26.310 1.00 95.38 107 ASP A N 1
ATOM 823 C CA . ASP A 1 107 ? 10.241 -10.730 -27.390 1.00 95.38 107 ASP A CA 1
ATOM 824 C C . ASP A 1 107 ? 9.365 -10.800 -28.659 1.00 95.38 107 ASP A C 1
ATOM 826 O O . ASP A 1 107 ? 9.878 -10.877 -29.774 1.00 95.38 107 ASP A O 1
ATOM 830 N N . ALA A 1 108 ? 8.036 -10.759 -28.504 1.00 94.62 108 ALA A N 1
ATOM 831 C CA . ALA A 1 108 ? 7.082 -10.743 -29.614 1.00 94.62 108 ALA A CA 1
ATOM 832 C C . ALA A 1 108 ? 6.794 -9.335 -30.177 1.00 94.62 108 ALA A C 1
ATOM 834 O O . ALA A 1 108 ? 6.131 -9.212 -31.211 1.00 94.62 108 ALA A O 1
ATOM 835 N N . SER A 1 109 ? 7.236 -8.267 -29.506 1.00 92.69 109 SER A N 1
ATOM 836 C CA . SER A 1 109 ? 6.962 -6.889 -29.913 1.00 92.69 109 SER A CA 1
ATOM 837 C C . SER A 1 109 ? 7.872 -6.468 -31.062 1.00 92.69 109 SER A C 1
ATOM 839 O O . SER A 1 109 ? 9.092 -6.441 -30.929 1.00 92.69 109 SER A O 1
ATOM 841 N N . ALA A 1 110 ? 7.285 -6.013 -32.170 1.00 86.06 110 ALA A N 1
ATOM 842 C CA . ALA A 1 110 ? 8.043 -5.384 -33.255 1.00 86.06 110 ALA A CA 1
ATOM 843 C C . ALA A 1 110 ? 8.729 -4.068 -32.827 1.00 86.06 110 ALA A C 1
ATOM 845 O O . ALA A 1 110 ? 9.623 -3.589 -33.519 1.00 86.06 110 ALA A O 1
ATOM 846 N N . ALA A 1 111 ? 8.305 -3.482 -31.700 1.00 81.19 111 ALA A N 1
ATOM 847 C CA . ALA A 1 111 ? 8.902 -2.286 -31.114 1.00 81.19 111 ALA A CA 1
ATOM 848 C C . ALA A 1 111 ? 10.017 -2.598 -30.097 1.00 81.19 111 ALA A C 1
ATOM 850 O O . ALA A 1 111 ? 10.601 -1.665 -29.544 1.00 81.19 111 ALA A O 1
ATOM 851 N N . ALA A 1 112 ? 10.313 -3.877 -29.828 1.00 81.31 112 ALA A N 1
ATOM 852 C CA . ALA A 1 112 ? 11.417 -4.259 -28.958 1.00 81.31 112 ALA A CA 1
ATOM 853 C C . ALA A 1 112 ? 12.761 -3.861 -29.576 1.00 81.31 112 ALA A C 1
ATOM 855 O O . ALA A 1 112 ? 13.038 -4.116 -30.748 1.00 81.31 112 ALA A O 1
ATOM 856 N N . GLN A 1 113 ? 13.600 -3.219 -28.766 1.00 80.62 113 GLN A N 1
ATOM 857 C CA . GLN A 1 113 ? 14.904 -2.714 -29.177 1.00 80.62 113 GLN A CA 1
ATOM 858 C C . GLN A 1 113 ? 15.988 -3.322 -28.289 1.00 80.62 113 GLN A C 1
ATOM 860 O O . GLN A 1 113 ? 16.060 -3.022 -27.098 1.00 80.62 113 GLN A O 1
ATOM 865 N N . GLY A 1 114 ? 16.851 -4.147 -28.883 1.00 82.69 114 GLY A N 1
ATOM 866 C CA . GLY A 1 114 ? 17.938 -4.819 -28.172 1.00 82.69 114 GLY A CA 1
ATOM 867 C C . GLY A 1 114 ? 17.489 -6.049 -27.380 1.00 82.69 114 GLY A C 1
ATOM 868 O O . GLY A 1 114 ? 16.355 -6.508 -27.488 1.00 82.69 114 GLY A O 1
ATOM 869 N N . ALA A 1 115 ? 18.417 -6.620 -26.612 1.00 90.38 115 ALA A N 1
ATOM 870 C CA . ALA A 1 115 ? 18.122 -7.729 -25.714 1.00 90.38 115 ALA A CA 1
ATOM 871 C C . ALA A 1 115 ? 17.852 -7.181 -24.309 1.00 90.38 115 ALA A C 1
ATOM 873 O O . ALA A 1 115 ? 18.721 -6.533 -23.722 1.00 90.38 115 ALA A O 1
ATOM 874 N N . ALA A 1 116 ? 16.666 -7.460 -23.768 1.00 94.81 116 ALA A N 1
ATOM 875 C CA . ALA A 1 116 ? 16.273 -7.063 -22.422 1.00 94.81 116 ALA A CA 1
ATOM 876 C C . ALA A 1 116 ? 15.827 -8.274 -21.600 1.00 94.81 116 ALA A C 1
ATOM 878 O O . ALA A 1 116 ? 15.160 -9.170 -22.120 1.00 94.81 116 ALA A O 1
ATOM 879 N N . ARG A 1 117 ? 16.166 -8.290 -20.309 1.00 97.56 117 ARG A N 1
ATOM 880 C CA . ARG A 1 117 ? 15.752 -9.330 -19.362 1.00 97.56 117 ARG A CA 1
ATOM 881 C C . ARG A 1 117 ? 14.959 -8.727 -18.216 1.00 97.56 117 ARG A C 1
ATOM 883 O O . ARG A 1 117 ? 15.491 -7.914 -17.467 1.00 97.56 117 ARG A O 1
ATOM 890 N N . PHE A 1 118 ? 13.719 -9.173 -18.047 1.00 98.25 118 PHE A N 1
ATOM 891 C CA . PHE A 1 118 ? 12.805 -8.663 -17.025 1.00 98.25 118 PHE A CA 1
ATOM 892 C C . PHE A 1 118 ? 12.767 -9.556 -15.779 1.00 98.25 118 PHE A C 1
ATOM 894 O O . PHE A 1 118 ? 12.791 -10.783 -15.867 1.00 98.25 118 PHE A O 1
ATOM 901 N N . SER A 1 119 ? 12.649 -8.937 -14.605 1.00 98.50 119 SER A N 1
ATOM 902 C CA . SER A 1 119 ? 12.454 -9.619 -13.322 1.00 98.50 119 SER A CA 1
ATOM 903 C C . SER A 1 119 ? 11.603 -8.780 -12.366 1.00 98.50 119 SER A C 1
ATOM 905 O O . SER A 1 119 ? 11.545 -7.553 -12.482 1.00 98.50 119 SER A O 1
ATOM 907 N N . PHE A 1 120 ? 10.951 -9.437 -11.406 1.00 98.38 120 PHE A N 1
ATOM 908 C CA . PHE A 1 120 ? 10.248 -8.781 -10.304 1.00 98.38 120 PHE A CA 1
ATOM 909 C C . PHE A 1 120 ? 10.965 -9.050 -8.981 1.00 98.38 120 PHE A C 1
ATOM 911 O O . PHE A 1 120 ? 11.390 -10.168 -8.719 1.00 98.38 120 PHE A O 1
ATOM 918 N N . GLN A 1 121 ? 11.058 -8.025 -8.136 1.00 94.69 121 GLN A N 1
ATOM 919 C CA . GLN A 1 121 ? 11.728 -8.077 -6.828 1.00 94.69 121 GLN A CA 1
ATOM 920 C C . GLN A 1 121 ? 10.738 -8.104 -5.654 1.00 94.69 121 GLN A C 1
ATOM 922 O O . GLN A 1 121 ? 11.119 -8.265 -4.498 1.00 94.69 121 GLN A O 1
ATOM 927 N N . GLY A 1 122 ? 9.449 -7.903 -5.929 1.00 94.00 122 GLY A N 1
ATOM 928 C CA . GLY A 1 122 ? 8.398 -7.931 -4.921 1.00 94.00 122 GLY A CA 1
ATOM 929 C C . GLY A 1 122 ? 7.129 -7.238 -5.391 1.00 94.00 122 GLY A C 1
ATOM 930 O O . GLY A 1 122 ? 7.116 -6.528 -6.396 1.00 94.00 122 GLY A O 1
ATOM 931 N N . TYR A 1 123 ? 6.054 -7.417 -4.634 1.00 97.38 123 TYR A N 1
ATOM 932 C CA . TYR A 1 123 ? 4.758 -6.809 -4.909 1.00 97.38 123 TYR A CA 1
ATOM 933 C C . TYR A 1 123 ? 4.071 -6.369 -3.618 1.00 97.38 123 TYR A C 1
ATOM 935 O O . TYR A 1 123 ? 4.406 -6.833 -2.528 1.00 97.38 123 TYR A O 1
ATOM 943 N N . GLY A 1 124 ? 3.065 -5.510 -3.749 1.00 96.06 124 GLY A N 1
ATOM 944 C CA . GLY A 1 124 ? 2.260 -5.076 -2.615 1.00 96.06 124 GLY A CA 1
ATOM 945 C C . GLY A 1 124 ? 0.921 -4.470 -3.007 1.00 96.06 124 GLY A C 1
ATOM 946 O O . GLY A 1 124 ? 0.550 -4.429 -4.185 1.00 96.06 124 GLY A O 1
ATOM 947 N N . ASN A 1 125 ? 0.177 -4.055 -1.985 1.00 95.62 125 ASN A N 1
ATOM 948 C CA . ASN A 1 125 ? -1.207 -3.610 -2.080 1.00 95.62 125 ASN A CA 1
ATOM 949 C C . ASN A 1 125 ? -1.327 -2.102 -1.827 1.00 95.62 125 ASN A C 1
ATOM 951 O O . ASN A 1 125 ? -0.744 -1.575 -0.880 1.00 95.62 125 ASN A O 1
ATOM 955 N N . GLY A 1 126 ? -2.150 -1.434 -2.632 1.00 95.19 126 GLY A N 1
ATOM 956 C CA . GLY A 1 126 ? -2.604 -0.074 -2.368 1.00 95.19 126 GLY A CA 1
ATOM 957 C C . GLY A 1 126 ? -1.574 1.042 -2.558 1.00 95.19 126 GLY A C 1
ATOM 958 O O . GLY A 1 126 ? -0.412 0.840 -2.915 1.00 95.19 126 GLY A O 1
ATOM 959 N N . VAL A 1 127 ? -2.059 2.263 -2.316 1.00 97.06 127 VAL A N 1
ATOM 960 C CA . VAL A 1 127 ? -1.306 3.510 -2.514 1.00 97.06 127 VAL A CA 1
ATOM 961 C C . VAL A 1 127 ? -0.107 3.607 -1.580 1.00 97.06 127 VAL A C 1
ATOM 963 O O . VAL A 1 127 ? 0.946 4.054 -2.013 1.00 97.06 127 VAL A O 1
ATOM 966 N N . GLU A 1 128 ? -0.242 3.186 -0.322 1.00 95.94 128 GLU A N 1
ATOM 967 C CA . GLU A 1 128 ? 0.836 3.293 0.668 1.00 95.94 128 GLU A CA 1
ATOM 968 C C . GLU A 1 128 ? 2.081 2.514 0.229 1.00 95.94 128 GLU A C 1
ATOM 970 O O . GLU A 1 128 ? 3.177 3.072 0.196 1.00 95.94 128 GLU A O 1
ATOM 975 N N . TYR A 1 129 ? 1.900 1.261 -0.204 1.00 97.12 129 TYR A N 1
ATOM 976 C CA . TYR A 1 129 ? 2.995 0.456 -0.737 1.00 97.12 129 TYR A CA 1
ATOM 977 C C . TYR A 1 129 ? 3.621 1.112 -1.974 1.00 97.12 129 TYR A C 1
ATOM 979 O O . TYR A 1 129 ? 4.842 1.233 -2.056 1.00 97.12 129 TYR A O 1
ATOM 987 N N . GLY A 1 130 ? 2.794 1.563 -2.924 1.00 97.75 130 GLY A N 1
ATOM 988 C CA . GLY A 1 130 ? 3.265 2.222 -4.143 1.00 97.75 130 GLY A CA 1
ATOM 989 C C . GLY A 1 130 ? 4.067 3.489 -3.875 1.00 97.75 130 GLY A C 1
ATOM 990 O O . GLY A 1 130 ? 5.182 3.628 -4.372 1.00 97.75 130 GLY A O 1
ATOM 991 N N . ALA A 1 131 ? 3.518 4.388 -3.058 1.00 98.44 131 ALA A N 1
ATOM 992 C CA . ALA A 1 131 ? 4.156 5.644 -2.690 1.00 98.44 131 ALA A CA 1
ATOM 993 C C . ALA A 1 131 ? 5.472 5.387 -1.953 1.00 98.44 131 ALA A C 1
ATOM 995 O O . ALA A 1 131 ? 6.475 6.012 -2.276 1.00 98.44 131 ALA A O 1
ATOM 996 N N . GLY A 1 132 ? 5.504 4.419 -1.030 1.00 98.31 132 GLY A N 1
ATOM 997 C CA . GLY A 1 132 ? 6.739 4.004 -0.365 1.00 98.31 132 GLY A CA 1
ATOM 998 C C . GLY A 1 132 ? 7.801 3.522 -1.357 1.00 98.31 132 GLY A C 1
ATOM 999 O O . GLY A 1 132 ? 8.944 3.966 -1.296 1.00 98.31 132 GLY A O 1
ATOM 1000 N N . LYS A 1 133 ? 7.427 2.675 -2.328 1.00 98.38 133 LYS A N 1
ATOM 1001 C CA . LYS A 1 133 ? 8.365 2.197 -3.357 1.00 98.38 133 LYS A CA 1
ATOM 1002 C C . LYS A 1 133 ? 8.892 3.310 -4.253 1.00 98.38 133 LYS A C 1
ATOM 1004 O O . LYS A 1 133 ? 10.085 3.296 -4.546 1.00 98.38 133 LYS A O 1
ATOM 1009 N N . LEU A 1 134 ? 8.048 4.255 -4.667 1.00 98.50 134 LEU A N 1
ATOM 1010 C CA . LEU A 1 134 ? 8.503 5.375 -5.489 1.00 98.50 134 LEU A CA 1
ATOM 1011 C 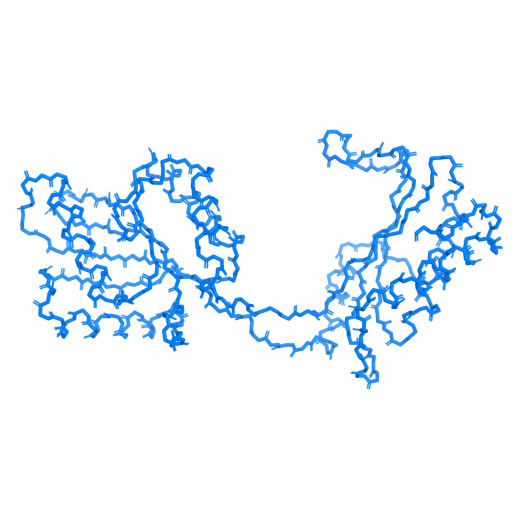C . LEU A 1 134 ? 9.355 6.367 -4.699 1.00 98.50 134 LEU A C 1
ATOM 1013 O O . LEU A 1 134 ? 10.379 6.786 -5.217 1.00 98.50 134 LEU A O 1
ATOM 1017 N N . ARG A 1 135 ? 9.024 6.675 -3.439 1.00 98.69 135 ARG A N 1
ATOM 1018 C CA . ARG A 1 135 ? 9.875 7.522 -2.583 1.00 98.69 135 ARG A CA 1
ATOM 1019 C C . ARG A 1 135 ? 11.262 6.922 -2.395 1.00 98.69 135 ARG A C 1
ATOM 1021 O O . ARG A 1 135 ? 12.246 7.598 -2.651 1.00 98.69 135 ARG A O 1
ATOM 1028 N N . SER A 1 136 ? 11.348 5.631 -2.071 1.00 98.38 136 SER A N 1
ATOM 1029 C CA . SER A 1 136 ? 12.645 4.950 -1.964 1.00 98.38 136 SER A CA 1
ATOM 1030 C C . SER A 1 136 ? 13.386 4.830 -3.299 1.00 98.38 136 SER A C 1
ATOM 1032 O O . SER A 1 136 ? 14.592 4.601 -3.305 1.00 98.38 136 SER A O 1
ATOM 1034 N N . LEU A 1 137 ? 12.686 4.882 -4.438 1.00 98.44 137 LEU A N 1
ATOM 1035 C CA . LEU A 1 137 ? 13.326 4.925 -5.754 1.00 98.44 137 LEU A CA 1
ATOM 1036 C C . LEU A 1 137 ? 13.905 6.320 -6.018 1.00 98.44 137 LEU A C 1
ATOM 1038 O O . LEU A 1 137 ? 15.062 6.412 -6.403 1.00 98.44 137 LEU A O 1
ATOM 1042 N N . VAL A 1 138 ? 13.125 7.368 -5.750 1.00 98.62 138 VAL A N 1
ATOM 1043 C CA . VAL A 1 138 ? 13.540 8.775 -5.837 1.00 98.62 138 VAL A CA 1
ATOM 1044 C C . VAL A 1 138 ? 14.750 9.043 -4.954 1.00 98.62 138 VAL A C 1
ATOM 1046 O O . VAL A 1 138 ? 15.738 9.571 -5.441 1.00 98.62 138 VAL A O 1
ATOM 1049 N N . GLU A 1 139 ? 14.703 8.623 -3.691 1.00 98.38 139 GLU A N 1
ATOM 1050 C CA . GLU A 1 139 ? 15.810 8.770 -2.741 1.00 98.38 139 GLU A CA 1
ATOM 1051 C C . GLU A 1 139 ? 17.082 8.064 -3.232 1.00 98.38 139 GLU A C 1
ATOM 1053 O O . GLU A 1 139 ? 18.163 8.635 -3.190 1.00 98.38 139 GLU A O 1
ATOM 1058 N N . ARG A 1 140 ? 16.966 6.828 -3.740 1.00 98.00 140 ARG A N 1
ATOM 1059 C CA . ARG A 1 140 ? 18.124 6.041 -4.199 1.00 98.00 140 ARG A CA 1
ATOM 1060 C C . ARG A 1 140 ? 18.797 6.620 -5.443 1.00 98.00 140 ARG A C 1
ATOM 1062 O O . ARG A 1 140 ? 19.980 6.374 -5.647 1.00 98.00 140 ARG A O 1
ATOM 1069 N N . HIS A 1 141 ? 18.028 7.294 -6.291 1.00 97.75 141 HIS A N 1
ATOM 1070 C CA . HIS A 1 141 ? 18.480 7.803 -7.587 1.00 97.75 141 HIS A CA 1
ATOM 1071 C C . HIS A 1 141 ? 18.513 9.335 -7.622 1.00 97.75 141 HIS A C 1
ATOM 1073 O O . HIS A 1 141 ? 18.422 9.916 -8.697 1.00 97.75 141 HIS A O 1
ATOM 1079 N N . ASP A 1 142 ? 18.602 9.989 -6.459 1.00 97.56 142 ASP A N 1
ATOM 1080 C CA . ASP A 1 142 ? 18.730 11.447 -6.318 1.00 97.56 142 ASP A CA 1
ATOM 1081 C C . ASP A 1 142 ? 17.689 12.253 -7.129 1.00 97.56 142 ASP A C 1
ATOM 1083 O O . ASP A 1 142 ? 17.975 13.309 -7.692 1.00 97.56 142 ASP A O 1
ATOM 1087 N N . GLY A 1 143 ? 16.457 11.739 -7.210 1.00 97.12 143 GLY A N 1
ATOM 1088 C CA . GLY A 1 143 ? 15.365 12.355 -7.969 1.00 97.12 143 GLY A CA 1
ATOM 1089 C C . GLY A 1 143 ? 15.351 12.067 -9.474 1.00 97.12 143 GLY A C 1
ATOM 1090 O O . GLY A 1 143 ? 14.432 12.518 -10.159 1.00 97.12 143 GLY A O 1
ATOM 1091 N N . ASP A 1 144 ? 16.286 11.277 -10.010 1.00 97.56 144 ASP A N 1
ATOM 1092 C CA . ASP A 1 144 ? 16.321 10.893 -11.429 1.00 97.56 144 ASP A CA 1
ATOM 1093 C C . ASP A 1 144 ? 15.346 9.741 -11.754 1.00 97.56 144 ASP A C 1
ATOM 1095 O O . ASP A 1 144 ? 15.696 8.682 -12.279 1.00 97.56 144 ASP A O 1
ATOM 1099 N N . VAL A 1 145 ? 14.073 9.947 -11.414 1.00 98.69 145 VAL A N 1
ATOM 1100 C CA . VAL A 1 145 ? 12.970 9.020 -11.682 1.00 98.69 145 VAL A CA 1
ATOM 1101 C C . VAL A 1 145 ? 12.045 9.627 -12.724 1.00 98.69 145 VAL A C 1
ATOM 1103 O O . VAL A 1 145 ? 11.730 10.815 -12.677 1.00 98.69 145 VAL A O 1
ATOM 1106 N N . ARG A 1 146 ? 11.571 8.805 -13.661 1.00 98.69 146 ARG A N 1
ATOM 1107 C CA . ARG A 1 146 ? 10.577 9.192 -14.669 1.00 98.69 146 ARG A CA 1
ATOM 1108 C C . ARG A 1 146 ? 9.367 8.273 -14.648 1.00 98.69 146 ARG A C 1
ATOM 1110 O O . ARG A 1 146 ? 9.495 7.087 -14.350 1.00 98.69 146 ARG A O 1
ATOM 1117 N N . ASP A 1 147 ? 8.200 8.811 -14.974 1.00 98.56 147 ASP A N 1
ATOM 1118 C CA . ASP A 1 147 ? 6.971 8.034 -15.161 1.00 98.56 147 ASP A CA 1
ATOM 1119 C C . ASP A 1 147 ? 6.855 7.431 -16.581 1.00 98.56 147 ASP A C 1
ATOM 1121 O O . ASP A 1 147 ? 7.748 7.578 -17.425 1.00 98.56 147 ASP A O 1
ATOM 1125 N N . ASP A 1 148 ? 5.735 6.758 -16.865 1.00 97.44 148 ASP A N 1
ATOM 1126 C CA . ASP A 1 148 ? 5.429 6.146 -18.166 1.00 97.44 148 ASP A CA 1
ATOM 1127 C C . ASP A 1 148 ? 5.337 7.147 -19.329 1.00 97.44 148 ASP A C 1
ATOM 1129 O O . ASP A 1 148 ? 5.418 6.756 -20.494 1.00 97.44 148 ASP A O 1
ATOM 1133 N N . ARG A 1 149 ? 5.226 8.444 -19.032 1.00 96.88 149 ARG A N 1
ATOM 1134 C CA . ARG A 1 149 ? 5.161 9.541 -20.006 1.00 96.88 149 ARG A CA 1
ATOM 1135 C C . ARG A 1 149 ? 6.497 10.276 -20.136 1.00 96.88 149 ARG A C 1
ATOM 1137 O O . ARG A 1 149 ? 6.600 11.207 -20.931 1.00 96.88 149 ARG A O 1
ATOM 1144 N N . GLY A 1 150 ? 7.515 9.865 -19.379 1.00 96.94 150 GLY A N 1
ATOM 1145 C CA . GLY A 1 150 ? 8.822 10.515 -19.329 1.00 96.94 150 GLY A CA 1
ATOM 1146 C C . GLY A 1 150 ? 8.872 11.763 -18.444 1.00 96.94 150 GLY A C 1
ATOM 1147 O O . GLY A 1 150 ? 9.872 12.476 -18.484 1.00 96.94 150 GLY A O 1
ATOM 1148 N N . GLN A 1 151 ? 7.834 12.039 -17.650 1.00 97.94 151 GLN A N 1
ATOM 1149 C CA . GLN A 1 151 ? 7.809 13.165 -16.718 1.00 97.94 151 GLN A CA 1
ATOM 1150 C C . GLN A 1 151 ? 8.668 12.861 -15.492 1.00 97.94 151 GLN A C 1
ATOM 1152 O O . GLN A 1 151 ? 8.656 11.742 -14.982 1.00 97.94 151 GLN A O 1
ATOM 1157 N N . ILE A 1 152 ? 9.406 13.864 -15.015 1.00 98.12 152 ILE A N 1
ATOM 1158 C CA . ILE A 1 152 ? 10.294 13.727 -13.858 1.00 98.12 152 ILE A CA 1
ATOM 1159 C C . ILE A 1 152 ? 9.473 13.626 -12.565 1.00 98.12 152 ILE A C 1
ATOM 1161 O O . ILE A 1 152 ? 8.623 14.471 -12.281 1.00 98.12 152 ILE A O 1
ATOM 1165 N N . VAL A 1 153 ? 9.795 12.624 -11.752 1.00 98.44 153 VAL A N 1
ATOM 1166 C CA . VAL A 1 153 ? 9.297 12.413 -10.389 1.00 98.44 153 VAL A CA 1
ATOM 1167 C C . VAL A 1 153 ? 10.450 12.721 -9.434 1.00 98.44 153 VAL A C 1
ATOM 1169 O O . VAL A 1 153 ? 11.109 11.826 -8.924 1.00 98.44 153 VAL A O 1
ATOM 1172 N N . GLY A 1 154 ? 10.744 14.010 -9.258 1.00 97.69 154 GLY A N 1
ATOM 1173 C CA . GLY A 1 154 ? 12.017 14.465 -8.682 1.00 97.69 154 GLY A CA 1
ATOM 1174 C C . GLY A 1 154 ? 12.131 14.416 -7.159 1.00 97.69 154 GLY A C 1
ATOM 1175 O O . GLY A 1 154 ? 13.225 14.571 -6.628 1.00 97.69 154 GLY A O 1
ATOM 1176 N N . ASP A 1 155 ? 11.022 14.235 -6.442 1.00 98.44 155 ASP A N 1
ATOM 1177 C CA . ASP A 1 155 ? 11.000 14.281 -4.981 1.00 98.44 155 ASP A CA 1
ATOM 1178 C C . ASP A 1 155 ? 9.921 13.360 -4.378 1.00 98.44 155 ASP A C 1
ATOM 1180 O O . ASP A 1 155 ? 9.070 12.788 -5.071 1.00 98.44 155 ASP A O 1
ATOM 1184 N N . GLU A 1 156 ? 9.957 13.199 -3.053 1.00 97.94 156 GLU A N 1
ATOM 1185 C CA . GLU A 1 156 ? 9.032 12.322 -2.332 1.00 97.94 156 GLU A CA 1
ATOM 1186 C C . GLU A 1 156 ? 7.558 12.740 -2.439 1.00 97.94 156 GLU A C 1
ATOM 1188 O O . GLU A 1 156 ? 6.650 11.900 -2.315 1.00 97.94 156 GLU A O 1
ATOM 1193 N N . LYS A 1 157 ? 7.311 14.040 -2.633 1.00 98.25 157 LYS A N 1
ATOM 1194 C CA . LYS A 1 157 ? 5.967 14.599 -2.760 1.00 98.25 157 LYS A CA 1
ATOM 1195 C C . LYS A 1 157 ? 5.391 14.230 -4.119 1.00 98.25 157 LYS A C 1
ATOM 1197 O O . LYS A 1 157 ? 4.282 13.705 -4.158 1.00 98.25 157 LYS A O 1
ATOM 1202 N N . LEU A 1 158 ? 6.142 14.434 -5.199 1.00 98.62 158 LEU A N 1
ATOM 1203 C CA . LEU A 1 158 ? 5.775 14.026 -6.553 1.00 98.62 158 LEU A CA 1
ATOM 1204 C C . LEU A 1 158 ? 5.585 12.509 -6.637 1.00 98.62 158 LEU A C 1
ATOM 1206 O O . LEU A 1 158 ? 4.600 12.055 -7.213 1.00 98.62 158 LEU A O 1
ATOM 1210 N N . ALA A 1 159 ? 6.446 11.722 -5.984 1.00 98.50 159 ALA A N 1
ATOM 1211 C CA . ALA A 1 159 ? 6.283 10.270 -5.893 1.00 98.50 159 ALA A CA 1
ATOM 1212 C C . ALA A 1 159 ? 4.967 9.868 -5.205 1.00 98.50 159 ALA A C 1
ATOM 1214 O O . ALA A 1 159 ? 4.245 8.992 -5.686 1.00 98.50 159 ALA A O 1
ATOM 1215 N N . GLY A 1 160 ? 4.630 10.513 -4.084 1.00 98.25 160 GLY A N 1
ATOM 1216 C CA . GLY A 1 160 ? 3.363 10.279 -3.388 1.00 98.25 160 GLY A CA 1
ATOM 1217 C C . GLY A 1 160 ? 2.147 10.716 -4.208 1.00 98.25 160 GLY A C 1
ATOM 1218 O O . GLY A 1 160 ? 1.156 9.987 -4.276 1.00 98.25 160 GLY A O 1
ATOM 1219 N N . ASP A 1 161 ? 2.238 11.880 -4.847 1.00 98.50 161 ASP A N 1
ATOM 1220 C CA . ASP A 1 161 ? 1.182 12.453 -5.675 1.00 98.50 161 ASP A CA 1
ATOM 1221 C C . ASP A 1 161 ? 0.898 11.597 -6.910 1.00 98.50 161 ASP A C 1
ATOM 1223 O O . ASP A 1 161 ? -0.272 11.334 -7.182 1.00 98.50 161 ASP A O 1
ATOM 1227 N N . LEU A 1 162 ? 1.926 11.090 -7.596 1.00 98.69 162 LEU A N 1
ATOM 1228 C CA . LEU A 1 162 ? 1.765 10.204 -8.752 1.00 98.69 162 LEU A CA 1
ATOM 1229 C C . LEU A 1 162 ? 0.910 8.980 -8.390 1.00 98.69 162 LEU A C 1
ATOM 1231 O O . LEU A 1 162 ? -0.083 8.675 -9.053 1.00 98.69 162 LEU A O 1
ATOM 1235 N N . VAL A 1 163 ? 1.223 8.306 -7.280 1.00 98.31 163 VAL A N 1
ATOM 1236 C CA . VAL A 1 163 ? 0.467 7.110 -6.879 1.00 98.31 163 VAL A CA 1
ATOM 1237 C C . VAL A 1 163 ? -0.935 7.470 -6.383 1.00 98.31 163 VAL A C 1
ATOM 1239 O O . VAL A 1 163 ? -1.913 6.817 -6.750 1.00 98.31 163 VAL A O 1
ATOM 1242 N N . GLN A 1 164 ? -1.058 8.502 -5.546 1.00 97.75 164 GLN A N 1
ATOM 1243 C CA . GLN A 1 164 ? -2.328 8.861 -4.914 1.00 97.75 164 GLN A CA 1
ATOM 1244 C C . GLN A 1 164 ? -3.324 9.501 -5.889 1.00 97.75 164 GLN A C 1
ATOM 1246 O O . GLN A 1 164 ? -4.527 9.262 -5.756 1.00 97.75 164 GLN A O 1
ATOM 1251 N N . LYS A 1 165 ? -2.850 10.327 -6.826 1.00 98.00 165 LYS A N 1
ATOM 1252 C CA . LYS A 1 165 ? -3.693 11.107 -7.743 1.00 98.00 165 LYS A CA 1
ATOM 1253 C C . LYS A 1 165 ? -3.874 10.422 -9.091 1.00 98.00 165 LYS A C 1
ATOM 1255 O O . LYS A 1 165 ? -4.966 10.511 -9.641 1.00 98.00 165 LYS A O 1
ATOM 1260 N N . GLU A 1 166 ? -2.858 9.723 -9.596 1.00 97.94 166 GLU A N 1
ATOM 1261 C CA . GLU A 1 166 ? -2.928 9.104 -10.925 1.00 97.94 166 GLU A CA 1
ATOM 1262 C C . GLU A 1 166 ? -3.138 7.593 -10.849 1.00 97.94 166 GLU A C 1
ATOM 1264 O O . GLU A 1 166 ? -4.080 7.082 -11.447 1.00 97.94 166 GLU A O 1
ATOM 1269 N N . TRP A 1 167 ? -2.329 6.857 -10.079 1.00 98.25 167 TRP A N 1
ATOM 1270 C CA . TRP A 1 167 ? -2.406 5.386 -10.106 1.00 98.25 167 TRP A CA 1
ATOM 1271 C C . TRP A 1 167 ? -3.564 4.817 -9.287 1.00 98.25 167 TRP A C 1
ATOM 1273 O O . TRP A 1 167 ? -4.017 3.709 -9.564 1.00 98.25 167 TRP A O 1
ATOM 1283 N N . ARG A 1 168 ? -4.057 5.542 -8.273 1.00 96.69 168 ARG A N 1
ATOM 1284 C CA . ARG A 1 168 ? -5.087 5.069 -7.328 1.00 96.69 168 ARG A CA 1
ATOM 1285 C C . ARG A 1 168 ? -6.315 4.475 -8.025 1.00 96.69 168 ARG A C 1
ATOM 1287 O O . ARG A 1 168 ? -6.851 3.476 -7.542 1.00 96.69 168 ARG A O 1
ATOM 1294 N N . GLY A 1 169 ? -6.750 5.082 -9.130 1.00 95.06 169 GLY A N 1
ATOM 1295 C CA . GLY A 1 169 ? -7.866 4.587 -9.938 1.00 95.06 169 GLY A CA 1
ATOM 1296 C C . GLY A 1 169 ? -7.570 3.236 -10.593 1.00 95.06 169 GLY A C 1
ATOM 1297 O O . GLY A 1 169 ? -8.421 2.354 -10.580 1.00 95.06 169 GLY A O 1
ATOM 1298 N N . ASP A 1 170 ? -6.340 3.031 -11.060 1.00 96.12 170 ASP A N 1
ATOM 1299 C CA . ASP A 1 170 ? -5.928 1.846 -11.817 1.00 96.12 170 ASP A CA 1
ATOM 1300 C C . ASP A 1 170 ? -5.660 0.618 -10.925 1.00 96.12 170 ASP A C 1
ATOM 1302 O O . ASP A 1 170 ? -5.768 -0.527 -11.379 1.00 96.12 170 ASP A O 1
ATOM 1306 N N . LEU A 1 171 ? -5.353 0.822 -9.635 1.00 96.12 171 LEU A N 1
ATOM 1307 C CA . LEU A 1 171 ? -4.999 -0.275 -8.720 1.00 96.12 171 LEU A CA 1
ATOM 1308 C C . LEU A 1 171 ? -6.156 -1.265 -8.518 1.00 96.12 171 LEU A C 1
ATOM 1310 O O . LEU A 1 171 ? -5.944 -2.482 -8.438 1.00 96.12 171 LEU A O 1
ATOM 1314 N N . HIS A 1 172 ? -7.388 -0.750 -8.417 1.00 92.94 172 HIS A N 1
ATOM 1315 C CA . HIS A 1 172 ? -8.571 -1.509 -7.987 1.00 92.94 172 HIS A CA 1
ATOM 1316 C C . HIS A 1 172 ? -8.269 -2.395 -6.764 1.00 92.94 172 HIS A C 1
ATOM 1318 O O . HIS A 1 172 ? -8.540 -3.605 -6.765 1.00 92.94 172 HIS A O 1
ATOM 1324 N N . SER A 1 173 ? -7.655 -1.781 -5.749 1.00 91.56 173 SER A N 1
ATOM 1325 C CA . SER A 1 173 ? -7.160 -2.453 -4.553 1.00 91.56 173 SER A CA 1
ATOM 1326 C C . SER A 1 173 ? -8.267 -3.206 -3.826 1.00 91.56 173 SER A C 1
ATOM 1328 O O . SER A 1 173 ? -9.333 -2.669 -3.524 1.00 91.56 173 SER A O 1
ATOM 1330 N N . ARG A 1 174 ? -7.990 -4.466 -3.506 1.00 87.44 174 ARG A N 1
ATOM 1331 C CA . ARG A 1 174 ? -8.841 -5.334 -2.698 1.00 87.44 174 ARG A CA 1
ATOM 1332 C C . ARG A 1 174 ? -8.040 -5.794 -1.497 1.00 87.44 174 ARG A C 1
ATOM 1334 O O . ARG A 1 174 ? -7.058 -6.505 -1.654 1.00 87.44 174 ARG A O 1
ATOM 1341 N N . LYS A 1 175 ? -8.496 -5.419 -0.312 1.00 82.25 175 LYS A N 1
ATOM 1342 C CA . LYS A 1 175 ? -7.948 -5.855 0.970 1.00 82.25 175 LYS A CA 1
ATOM 1343 C C . LYS A 1 175 ? -9.098 -6.333 1.845 1.00 82.25 175 LYS A C 1
ATOM 1345 O O . LYS A 1 175 ? -10.198 -5.776 1.761 1.00 82.25 175 LYS A O 1
ATOM 1350 N N . GLY A 1 176 ? -8.866 -7.388 2.622 1.00 76.81 176 GLY A N 1
ATOM 1351 C CA . GLY A 1 176 ? -9.838 -7.861 3.603 1.00 76.81 176 GLY A CA 1
ATOM 1352 C C . GLY A 1 176 ? -10.168 -6.736 4.582 1.00 76.81 176 GLY A C 1
ATOM 1353 O O . GLY A 1 176 ? -9.275 -6.152 5.191 1.00 76.81 176 GLY A O 1
ATOM 1354 N N . ARG A 1 177 ? -11.453 -6.385 4.705 1.00 82.69 177 ARG A N 1
ATOM 1355 C CA . ARG A 1 177 ? -11.936 -5.529 5.799 1.00 82.69 177 ARG A CA 1
ATOM 1356 C C . ARG A 1 177 ? -12.317 -6.448 6.944 1.00 82.69 177 ARG A C 1
ATOM 1358 O O . ARG A 1 177 ? -13.489 -6.808 7.097 1.00 82.69 177 ARG A O 1
ATOM 1365 N N . ASP A 1 178 ? -11.285 -6.897 7.641 1.00 89.06 178 ASP A N 1
ATOM 1366 C CA . ASP A 1 178 ? -11.381 -7.916 8.683 1.00 89.06 178 ASP A CA 1
ATOM 1367 C C . ASP A 1 178 ? -11.594 -7.306 10.068 1.00 89.06 178 ASP A C 1
ATOM 1369 O O . ASP A 1 178 ? -12.265 -7.906 10.905 1.00 89.06 178 ASP A O 1
ATOM 1373 N N . VAL A 1 179 ? -11.112 -6.077 10.273 1.00 92.19 179 VAL A N 1
ATOM 1374 C CA . VAL A 1 179 ? -11.339 -5.295 11.488 1.00 92.19 179 VAL A CA 1
ATOM 1375 C C . VAL A 1 179 ? -11.764 -3.862 11.168 1.00 92.19 179 VAL A C 1
ATOM 1377 O O . VAL A 1 179 ? -11.422 -3.318 10.116 1.00 92.19 179 VAL A O 1
ATOM 1380 N N . MET A 1 180 ? -12.500 -3.256 12.093 1.00 93.31 180 MET A N 1
ATOM 1381 C CA . MET A 1 180 ? -12.815 -1.832 12.142 1.00 93.31 180 MET A CA 1
ATOM 1382 C C . MET A 1 180 ? -12.069 -1.200 13.313 1.00 93.31 180 MET A C 1
ATOM 1384 O O . MET A 1 180 ? -12.050 -1.757 14.410 1.00 93.31 180 MET A O 1
ATOM 1388 N N . HIS A 1 181 ? -11.483 -0.026 13.084 1.00 95.25 181 HIS A N 1
ATOM 1389 C CA . HIS A 1 181 ? -10.955 0.821 14.147 1.00 95.25 181 HIS A CA 1
ATOM 1390 C C . HIS A 1 181 ? -11.991 1.892 14.486 1.00 95.25 181 HIS A C 1
ATOM 1392 O O . HIS A 1 181 ? -12.292 2.752 13.659 1.00 95.25 181 HIS A O 1
ATOM 1398 N N . LEU A 1 182 ? -12.553 1.812 15.689 1.00 95.75 182 LEU A N 1
ATOM 1399 C CA . LEU A 1 182 ? -13.515 2.766 16.224 1.00 95.75 182 LEU A CA 1
ATOM 1400 C C . LEU A 1 182 ? -12.844 3.614 17.307 1.00 95.75 182 LEU A C 1
ATOM 1402 O O . LEU A 1 182 ? -12.163 3.079 18.182 1.00 95.75 182 LEU A O 1
ATOM 1406 N N . ILE A 1 183 ? -13.044 4.930 17.251 1.00 95.19 183 ILE A N 1
ATOM 1407 C CA . ILE A 1 183 ? -12.564 5.864 18.272 1.00 95.19 183 ILE A CA 1
ATOM 1408 C C . ILE A 1 183 ? -13.774 6.495 18.951 1.00 95.19 183 ILE A C 1
ATOM 1410 O O . ILE A 1 183 ? -14.650 7.039 18.280 1.00 95.19 183 ILE A O 1
ATOM 1414 N N . MET A 1 184 ? -13.803 6.429 20.277 1.00 95.25 184 MET A N 1
ATOM 1415 C CA . MET A 1 184 ? -14.798 7.100 21.113 1.00 95.25 184 MET A CA 1
ATOM 1416 C C . MET A 1 184 ? -14.075 8.136 21.961 1.00 95.25 184 MET A C 1
ATOM 1418 O O . MET A 1 184 ? -13.094 7.799 22.617 1.00 95.25 184 MET A O 1
ATOM 1422 N N . SER A 1 185 ? -14.557 9.374 21.987 1.00 93.25 185 SER A N 1
ATOM 1423 C CA . SER A 1 185 ? -13.911 10.461 22.730 1.00 93.25 185 SER A CA 1
ATOM 1424 C C . SER A 1 185 ? -14.916 11.188 23.613 1.00 93.25 185 SER A C 1
ATOM 1426 O O . SER A 1 185 ? -16.083 11.327 23.249 1.00 93.25 185 SER A O 1
ATOM 1428 N N . ALA A 1 186 ? -14.452 11.701 24.750 1.00 93.06 186 ALA A N 1
ATOM 1429 C CA . ALA A 1 186 ? -15.226 12.586 25.615 1.00 93.06 186 ALA A CA 1
ATOM 1430 C C . ALA A 1 186 ? -14.442 13.864 25.899 1.00 93.06 186 ALA A C 1
ATOM 1432 O O . ALA A 1 186 ? -13.219 13.868 25.848 1.00 93.06 186 ALA A O 1
ATOM 1433 N N . ARG A 1 187 ? -15.138 14.965 26.198 1.00 91.12 187 ARG A N 1
ATOM 1434 C CA . ARG A 1 187 ? -14.511 16.278 26.423 1.00 91.12 187 ARG A CA 1
ATOM 1435 C C . ARG A 1 187 ? -13.430 16.247 27.514 1.00 91.12 187 ARG A C 1
ATOM 1437 O O . ARG A 1 187 ? -13.454 15.400 28.411 1.00 91.12 187 ARG A O 1
ATOM 1444 N N . ALA A 1 188 ? -12.537 17.234 27.475 1.00 90.19 188 ALA A N 1
ATOM 1445 C CA . ALA A 1 188 ? -11.542 17.464 28.518 1.00 90.19 188 ALA A CA 1
ATOM 1446 C C . ALA A 1 188 ? -12.177 17.509 29.921 1.00 90.19 188 ALA A C 1
ATOM 1448 O O . ALA A 1 188 ? -13.271 18.050 30.100 1.00 90.19 188 ALA A O 1
ATOM 1449 N N . GLY A 1 189 ? -11.494 16.919 30.904 1.00 88.25 189 GLY A N 1
ATOM 1450 C CA . GLY A 1 189 ? -11.968 16.834 32.290 1.00 88.25 189 GLY A CA 1
ATOM 1451 C C . GLY A 1 189 ? -13.034 15.763 32.557 1.00 88.25 189 GLY A C 1
ATOM 1452 O O . GLY A 1 189 ? -13.510 15.662 33.685 1.00 88.25 189 GLY A O 1
ATOM 1453 N N . THR A 1 190 ? -13.418 14.954 31.562 1.00 93.50 190 THR A N 1
ATOM 1454 C CA . THR A 1 190 ? -14.274 13.779 31.799 1.00 93.50 190 THR A CA 1
ATOM 1455 C C . THR A 1 190 ? -13.536 12.765 32.675 1.00 93.50 190 THR A C 1
ATOM 1457 O O . THR A 1 190 ? -12.357 12.497 32.452 1.00 93.50 190 THR A O 1
ATOM 1460 N N . ASN A 1 191 ? -14.229 12.194 33.665 1.00 94.38 191 ASN A N 1
ATOM 1461 C CA . ASN A 1 191 ? -13.669 11.150 34.519 1.00 94.38 191 ASN A CA 1
ATOM 1462 C C . ASN A 1 191 ? -13.274 9.922 33.670 1.00 94.38 191 ASN A C 1
ATOM 1464 O O . ASN A 1 191 ? -14.111 9.360 32.963 1.00 94.38 191 ASN A O 1
ATOM 1468 N N . VAL A 1 192 ? -11.995 9.535 33.737 1.00 93.06 192 VAL A N 1
ATOM 1469 C CA . VAL A 1 192 ? -11.404 8.486 32.888 1.00 93.06 192 VAL A CA 1
ATOM 1470 C C . VAL A 1 192 ? -12.017 7.116 33.168 1.00 93.06 192 VAL A C 1
ATOM 1472 O O . VAL A 1 192 ? -12.362 6.412 32.226 1.00 93.06 192 VAL A O 1
ATOM 1475 N N . GLU A 1 193 ? -12.205 6.757 34.438 1.00 94.62 193 GLU A N 1
ATOM 1476 C CA . GLU A 1 193 ? -12.761 5.460 34.841 1.00 94.62 193 GLU A CA 1
ATOM 1477 C C . GLU A 1 193 ? -14.233 5.329 34.430 1.00 94.62 193 GLU A C 1
ATOM 1479 O O . GLU A 1 193 ? -14.631 4.329 33.833 1.00 94.62 193 GLU A O 1
ATOM 1484 N N . ALA A 1 194 ? -15.033 6.375 34.659 1.00 96.75 194 ALA A N 1
ATOM 1485 C CA . ALA A 1 194 ? -16.423 6.419 34.209 1.00 96.75 194 ALA A CA 1
ATOM 1486 C C . ALA A 1 194 ? -16.525 6.279 32.681 1.00 96.75 194 ALA A C 1
ATOM 1488 O O . ALA A 1 194 ? -17.412 5.595 32.170 1.00 96.75 194 ALA A O 1
ATOM 1489 N N . PHE A 1 195 ? -15.601 6.901 31.940 1.00 96.81 195 PHE A N 1
ATOM 1490 C CA . PHE A 1 195 ? -15.588 6.823 30.483 1.00 96.81 195 PHE A CA 1
ATOM 1491 C C . PHE A 1 195 ? -15.090 5.465 29.970 1.00 96.81 195 PHE A C 1
ATOM 1493 O O . PHE A 1 195 ? -15.648 4.953 29.002 1.00 96.81 195 PHE A O 1
ATOM 1500 N N . GLU A 1 196 ? -14.109 4.841 30.633 1.00 96.19 196 GLU A N 1
ATOM 1501 C CA . GLU A 1 196 ? -13.694 3.461 30.347 1.00 96.19 196 GLU A CA 1
ATOM 1502 C C . GLU A 1 196 ? -14.873 2.492 30.516 1.00 96.19 196 GLU A C 1
ATOM 1504 O O . GLU A 1 196 ? -15.112 1.657 29.642 1.00 96.19 196 GLU A O 1
ATOM 1509 N N . ASN A 1 197 ? -15.641 2.627 31.602 1.00 97.62 197 ASN A N 1
ATOM 1510 C CA . ASN A 1 197 ? -16.827 1.804 31.842 1.00 97.62 197 ASN A CA 1
ATOM 1511 C C . ASN A 1 197 ? -17.910 2.055 30.785 1.00 97.62 197 ASN A C 1
ATOM 1513 O O . ASN A 1 197 ? -18.429 1.103 30.211 1.00 97.62 197 ASN A O 1
ATOM 1517 N N . ALA A 1 198 ? -18.175 3.316 30.430 1.00 98.00 198 ALA A N 1
ATOM 1518 C CA . ALA A 1 198 ? -19.137 3.647 29.378 1.00 98.00 198 ALA A CA 1
ATOM 1519 C C . ALA A 1 198 ? -18.736 3.061 28.013 1.00 98.00 198 ALA A C 1
ATOM 1521 O O . ALA A 1 198 ? -19.582 2.535 27.292 1.00 98.00 198 ALA A O 1
ATOM 1522 N N . ALA A 1 199 ? -17.448 3.129 27.658 1.00 97.56 199 ALA A N 1
ATOM 1523 C CA . ALA A 1 199 ? -16.925 2.533 26.431 1.00 97.56 199 ALA A CA 1
ATOM 1524 C C . ALA A 1 199 ? -17.039 1.001 26.459 1.00 97.56 199 ALA A C 1
ATOM 1526 O O . ALA A 1 199 ? -17.407 0.390 25.457 1.00 97.56 199 ALA A O 1
ATOM 1527 N N . ARG A 1 200 ? -16.764 0.374 27.610 1.00 97.19 200 ARG A N 1
ATOM 1528 C CA . ARG A 1 200 ? -16.917 -1.073 27.810 1.00 97.19 200 ARG A CA 1
ATOM 1529 C C . ARG A 1 200 ? -18.366 -1.520 27.609 1.00 97.19 200 ARG A C 1
ATOM 1531 O O . ARG A 1 200 ? -18.579 -2.478 26.868 1.00 97.19 200 ARG A O 1
ATOM 1538 N N . ASP A 1 201 ? -19.320 -0.821 28.219 1.00 97.94 201 ASP A N 1
ATOM 1539 C CA . ASP A 1 201 ? -20.755 -1.115 28.120 1.00 97.94 201 ASP A CA 1
ATOM 1540 C C . ASP A 1 201 ? -21.259 -0.920 26.686 1.00 97.94 201 ASP A C 1
ATOM 1542 O O . ASP A 1 201 ? -21.936 -1.782 26.129 1.00 97.94 201 ASP A O 1
ATOM 1546 N N . PHE A 1 202 ? -20.853 0.177 26.040 1.00 98.00 202 PHE A N 1
ATOM 1547 C CA . PHE A 1 202 ? -21.172 0.442 24.640 1.00 98.00 202 PHE A CA 1
ATOM 1548 C C . PHE A 1 202 ? -20.653 -0.660 23.708 1.00 98.00 202 PHE A C 1
ATOM 1550 O O . PHE A 1 202 ? -21.402 -1.139 22.857 1.00 98.00 202 PHE A O 1
ATOM 1557 N N . LEU A 1 203 ? -19.390 -1.076 23.858 1.00 97.81 203 LEU A N 1
ATOM 1558 C CA . LEU A 1 203 ? -18.806 -2.120 23.015 1.00 97.81 203 LEU A CA 1
ATOM 1559 C C . LEU A 1 203 ? -19.504 -3.470 23.225 1.00 97.81 203 LEU A C 1
ATOM 1561 O O . LEU A 1 203 ? -19.736 -4.184 22.250 1.00 97.81 203 LEU A O 1
ATOM 1565 N N . ALA A 1 204 ? -19.852 -3.801 24.472 1.00 96.44 204 ALA A N 1
ATOM 1566 C CA . ALA A 1 204 ? -20.556 -5.036 24.804 1.00 96.44 204 ALA A CA 1
ATOM 1567 C C . ALA A 1 204 ? -21.969 -5.077 24.200 1.00 96.44 204 ALA A C 1
ATOM 1569 O O . ALA A 1 204 ? -22.366 -6.109 23.664 1.00 96.44 204 ALA A O 1
ATOM 1570 N N . GLU A 1 205 ? -22.694 -3.956 24.247 1.00 96.38 205 GLU A N 1
ATOM 1571 C CA . GLU A 1 205 ? -24.043 -3.828 23.689 1.00 96.38 205 GLU A CA 1
ATOM 1572 C C . GLU A 1 205 ? -24.024 -3.829 22.152 1.00 96.38 205 GLU A C 1
ATOM 1574 O O . GLU A 1 205 ? -24.726 -4.605 21.509 1.00 96.38 205 GLU A O 1
ATOM 1579 N N . GLN A 1 206 ? -23.216 -2.959 21.538 1.00 96.56 206 GLN A N 1
ATOM 1580 C CA . GLN A 1 206 ? -23.272 -2.728 20.089 1.00 96.56 206 GLN A CA 1
ATOM 1581 C C . GLN A 1 206 ? -22.594 -3.811 19.261 1.00 96.56 206 GLN A C 1
ATOM 1583 O O . GLN A 1 206 ? -22.980 -4.042 18.117 1.00 96.56 206 GLN A O 1
ATOM 1588 N N . PHE A 1 207 ? -21.573 -4.460 19.815 1.00 96.25 207 PHE A N 1
ATOM 1589 C CA . PHE A 1 207 ? -20.775 -5.453 19.103 1.00 96.25 207 PHE A CA 1
ATOM 1590 C C . PHE A 1 207 ? -20.885 -6.828 19.760 1.00 96.25 207 PHE A C 1
ATOM 1592 O O . PHE A 1 207 ? -19.943 -7.623 19.719 1.00 96.25 207 PHE A O 1
ATOM 1599 N N . ALA A 1 208 ? -22.047 -7.128 20.346 1.00 94.44 208 ALA A N 1
ATOM 1600 C CA . ALA A 1 208 ? -22.362 -8.450 20.864 1.00 94.44 208 ALA A CA 1
ATOM 1601 C C . ALA A 1 208 ? -22.098 -9.530 19.795 1.00 94.44 208 ALA A C 1
ATOM 1603 O O . ALA A 1 208 ? -22.524 -9.421 18.646 1.00 94.44 208 ALA A O 1
ATOM 1604 N N . GLY A 1 209 ? -21.343 -10.569 20.162 1.00 93.94 209 GLY A N 1
ATOM 1605 C CA . GLY A 1 209 ? -20.943 -11.647 19.248 1.00 93.94 209 GLY A CA 1
ATOM 1606 C C . GLY A 1 209 ? -19.733 -11.343 18.352 1.00 93.94 209 GLY A C 1
ATOM 1607 O O . GLY A 1 209 ? -19.216 -12.261 17.712 1.00 93.94 209 GLY A O 1
ATOM 1608 N N . HIS A 1 210 ? -19.238 -10.104 18.328 1.00 96.25 210 HIS A N 1
ATOM 1609 C CA . HIS A 1 210 ? -17.962 -9.746 17.705 1.00 96.25 210 HIS A CA 1
ATOM 1610 C C . HIS A 1 210 ? -16.821 -9.796 18.725 1.00 96.25 210 HIS A C 1
ATOM 1612 O O . HIS A 1 210 ? -17.021 -9.643 19.931 1.00 96.25 210 HIS A O 1
ATOM 1618 N N . ARG A 1 211 ? -15.589 -9.988 18.244 1.00 95.38 211 ARG A N 1
ATOM 1619 C CA . ARG A 1 211 ? -14.393 -9.867 19.081 1.00 95.38 211 ARG A CA 1
ATOM 1620 C C . ARG A 1 211 ? -13.880 -8.441 19.007 1.00 95.38 211 ARG A C 1
ATOM 1622 O O . ARG A 1 211 ? -13.839 -7.846 17.932 1.00 95.38 211 ARG A O 1
ATOM 1629 N N . TYR A 1 212 ? -13.461 -7.900 20.141 1.00 95.38 212 TYR A N 1
ATOM 1630 C CA . TYR A 1 212 ? -12.839 -6.589 20.186 1.00 95.38 212 TYR A CA 1
ATOM 1631 C C . TYR A 1 212 ? -11.795 -6.501 21.290 1.00 95.38 212 TYR A C 1
ATOM 1633 O O . TYR A 1 212 ? -11.855 -7.205 22.297 1.00 95.38 212 TYR A O 1
ATOM 1641 N N . VAL A 1 213 ? -10.846 -5.594 21.093 1.00 95.00 213 VAL A N 1
ATOM 1642 C CA . VAL A 1 213 ? -9.937 -5.102 22.129 1.00 95.00 213 VAL A CA 1
ATOM 1643 C C . VAL A 1 213 ? -9.954 -3.589 22.078 1.00 95.00 213 VAL A C 1
ATOM 1645 O O . VAL A 1 213 ? -10.108 -3.010 21.002 1.00 95.00 213 VAL A O 1
ATOM 1648 N N . PHE A 1 214 ? -9.800 -2.940 23.225 1.00 94.94 214 PHE A N 1
ATOM 1649 C CA . PHE A 1 214 ? -9.699 -1.492 23.262 1.00 94.94 214 PHE A CA 1
ATOM 1650 C C . PHE A 1 214 ? -8.655 -1.023 24.267 1.00 94.94 214 PHE A C 1
ATOM 1652 O O . PHE A 1 214 ? -8.332 -1.733 25.220 1.00 94.94 214 PHE A O 1
ATOM 1659 N N . ALA A 1 215 ? -8.131 0.173 24.025 1.00 91.75 215 ALA A N 1
ATOM 1660 C CA . ALA A 1 215 ? -7.193 0.864 24.894 1.00 91.75 215 ALA A CA 1
ATOM 1661 C C . ALA A 1 215 ? -7.694 2.283 25.171 1.00 91.75 215 ALA A C 1
ATOM 1663 O O . ALA A 1 215 ? -8.227 2.943 24.275 1.00 91.75 215 ALA A O 1
ATOM 1664 N N . MET A 1 216 ? -7.499 2.738 26.406 1.00 90.75 216 MET A N 1
ATOM 1665 C CA . MET A 1 216 ? -7.773 4.108 26.826 1.00 90.75 216 MET A CA 1
ATOM 1666 C C . MET A 1 216 ? -6.519 4.957 26.651 1.00 90.75 216 MET A C 1
ATOM 1668 O O . MET A 1 216 ? -5.429 4.546 27.038 1.00 90.75 216 MET A O 1
ATOM 1672 N N . HIS A 1 217 ? -6.691 6.145 26.092 1.00 86.75 217 HIS A N 1
ATOM 1673 C CA . HIS A 1 217 ? -5.705 7.210 26.098 1.00 86.75 217 HIS A CA 1
ATOM 1674 C C . HIS A 1 217 ? -6.247 8.331 26.978 1.00 86.75 217 HIS A C 1
ATOM 1676 O O . HIS A 1 217 ? -7.295 8.920 26.682 1.00 86.75 217 HIS A O 1
ATOM 1682 N N . ASP A 1 218 ? -5.535 8.609 28.066 1.00 83.12 218 ASP A N 1
ATOM 1683 C CA . ASP A 1 218 ? -5.780 9.768 28.911 1.00 83.12 218 ASP A CA 1
ATOM 1684 C C . ASP A 1 218 ? -4.633 10.788 28.765 1.00 83.12 218 ASP A C 1
ATOM 1686 O O . ASP A 1 218 ? -3.495 10.396 28.499 1.00 83.12 218 ASP A O 1
ATOM 1690 N N . PRO A 1 219 ? -4.910 12.096 28.921 1.00 76.19 219 PRO A N 1
ATOM 1691 C CA . PRO A 1 219 ? -3.907 13.141 28.715 1.00 76.19 219 PRO A CA 1
ATOM 1692 C C . PRO A 1 219 ? -2.681 13.032 29.635 1.00 76.19 219 PRO A C 1
ATOM 1694 O O . PRO A 1 219 ? -1.605 13.498 29.271 1.00 76.19 219 PRO A O 1
ATOM 1697 N N . ALA A 1 220 ? -2.850 12.479 30.841 1.00 77.12 220 ALA A N 1
ATOM 1698 C CA . ALA A 1 220 ? -1.823 12.460 31.879 1.00 77.12 220 ALA A CA 1
ATOM 1699 C C . ALA A 1 220 ? -0.820 11.314 31.687 1.00 77.12 220 ALA A C 1
ATOM 1701 O O . ALA A 1 220 ? 0.334 11.442 32.090 1.00 77.12 220 ALA A O 1
ATOM 1702 N N . ASN A 1 221 ? -1.257 10.220 31.063 1.00 75.19 221 ASN A N 1
ATOM 1703 C CA . ASN A 1 221 ? -0.497 8.983 30.926 1.00 75.19 221 ASN A CA 1
ATOM 1704 C C . ASN A 1 22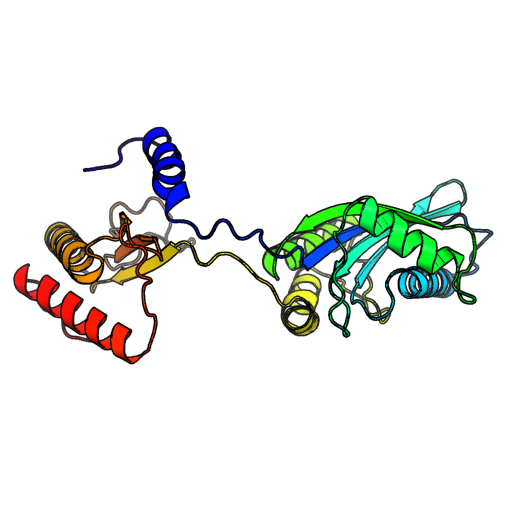1 ? -0.240 8.579 29.466 1.00 75.19 221 ASN A C 1
ATOM 1706 O O . ASN A 1 221 ? 0.303 7.497 29.235 1.00 75.19 221 ASN A O 1
ATOM 1710 N N . ASP A 1 222 ? -0.621 9.400 28.477 1.00 71.50 222 ASP A N 1
ATOM 1711 C CA . ASP A 1 222 ? -0.318 9.110 27.072 1.00 71.50 222 ASP A CA 1
ATOM 1712 C C . ASP A 1 222 ? 1.211 9.107 26.863 1.00 71.50 222 ASP A C 1
ATOM 1714 O O . ASP A 1 222 ? 1.867 10.132 27.086 1.00 71.50 222 ASP A O 1
ATOM 1718 N N . PRO A 1 223 ? 1.805 7.970 26.450 1.00 75.88 223 PRO A N 1
ATOM 1719 C CA . PRO A 1 223 ? 3.246 7.865 26.260 1.00 75.88 223 PRO A CA 1
ATOM 1720 C C . PRO A 1 223 ? 3.743 8.650 25.040 1.00 75.88 223 PRO A C 1
ATOM 1722 O O . PRO A 1 223 ? 4.951 8.836 24.904 1.00 75.88 223 PRO A O 1
ATOM 1725 N N . LYS A 1 224 ? 2.851 9.075 24.133 1.00 73.94 224 LYS A N 1
ATOM 1726 C CA . LYS A 1 224 ? 3.212 9.906 22.984 1.00 73.94 224 LYS A CA 1
ATOM 1727 C C . LYS A 1 224 ? 3.221 11.376 23.372 1.00 73.94 224 LYS A C 1
ATOM 1729 O O . LYS A 1 224 ? 2.312 11.873 24.031 1.00 73.94 224 LYS A O 1
ATOM 1734 N N . GLU A 1 225 ? 4.229 12.092 22.898 1.00 78.50 225 GLU A N 1
ATOM 1735 C CA . GLU A 1 225 ? 4.312 13.538 23.076 1.00 78.50 225 GLU A CA 1
ATOM 1736 C C . GLU A 1 225 ? 3.252 14.276 22.237 1.00 78.50 225 GLU A C 1
ATOM 1738 O O . GLU A 1 225 ? 2.734 13.754 21.245 1.00 78.50 225 GLU A O 1
ATOM 1743 N N . GLU A 1 226 ? 2.931 15.518 22.617 1.00 74.12 226 GLU A N 1
ATOM 1744 C CA . GLU A 1 226 ? 1.885 16.323 21.959 1.00 74.12 226 GLU A CA 1
ATOM 1745 C C . GLU A 1 226 ? 2.162 16.540 20.461 1.00 74.12 226 GLU A C 1
ATOM 1747 O O . GLU A 1 226 ? 1.260 16.415 19.631 1.00 74.12 226 GLU A O 1
ATOM 1752 N N . GLY A 1 227 ? 3.431 16.761 20.096 1.00 72.75 227 GLY A N 1
ATOM 1753 C CA . GLY A 1 227 ? 3.869 16.912 18.703 1.00 72.75 227 GLY A CA 1
ATOM 1754 C C . GLY A 1 227 ? 3.675 15.660 17.835 1.00 72.75 227 GLY A C 1
ATOM 1755 O O . GLY A 1 227 ? 3.621 15.766 16.613 1.00 72.75 227 GLY A O 1
ATOM 1756 N N . GLU A 1 228 ? 3.507 14.487 18.451 1.00 70.50 228 GLU A N 1
ATOM 1757 C CA . GLU A 1 228 ? 3.204 13.213 17.783 1.00 70.50 228 GLU A CA 1
ATOM 1758 C C . GLU A 1 228 ? 1.708 12.854 17.866 1.00 70.50 228 GLU A C 1
ATOM 1760 O O . GLU A 1 228 ? 1.282 11.755 17.496 1.00 70.50 228 GLU A O 1
ATOM 1765 N N . GLY A 1 229 ? 0.894 13.794 18.357 1.00 66.50 229 GLY A N 1
ATOM 1766 C CA . GLY A 1 229 ? -0.546 13.655 18.522 1.00 66.50 229 GLY A CA 1
ATOM 1767 C C . GLY A 1 229 ? -0.989 12.975 19.818 1.00 66.50 229 GLY A C 1
ATOM 1768 O O . GLY A 1 229 ? -2.182 12.667 19.910 1.00 66.50 229 GLY A O 1
ATOM 1769 N N . GLY A 1 230 ? -0.078 12.742 20.773 1.00 68.25 230 GLY A N 1
ATOM 1770 C CA . GLY A 1 230 ? -0.382 12.286 22.135 1.00 68.25 230 GLY A CA 1
ATOM 1771 C C . GLY A 1 230 ? -0.718 13.437 23.086 1.00 68.25 230 GLY A C 1
ATOM 1772 O O . GLY A 1 230 ? -0.927 14.564 22.639 1.00 68.25 230 GLY A O 1
ATOM 1773 N N . LYS A 1 231 ? -0.847 13.152 24.390 1.00 72.31 231 LYS A N 1
ATOM 1774 C CA . LYS A 1 231 ? -1.196 14.122 25.460 1.00 72.31 231 LYS A CA 1
ATOM 1775 C C . LYS A 1 231 ? -2.355 15.068 25.110 1.00 72.31 231 LYS A C 1
ATOM 1777 O O . LYS A 1 231 ? -2.427 16.204 25.578 1.00 72.31 231 LYS A O 1
ATOM 1782 N N . ARG A 1 232 ? -3.289 14.606 24.272 1.00 72.50 232 ARG A N 1
ATOM 1783 C CA . ARG A 1 232 ? -4.456 15.398 23.867 1.00 72.50 232 ARG A CA 1
ATOM 1784 C C . ARG A 1 232 ? -5.245 15.772 25.113 1.00 72.50 232 ARG A C 1
ATOM 1786 O O . ARG A 1 232 ? -5.372 14.929 25.990 1.00 72.50 232 ARG A O 1
ATOM 1793 N N . PRO A 1 233 ? -5.876 16.954 25.181 1.00 77.88 233 PRO A N 1
ATOM 1794 C CA . PRO A 1 233 ? -6.548 17.415 26.399 1.00 77.88 233 PRO A CA 1
ATOM 1795 C C . PRO A 1 233 ? -7.797 16.594 26.770 1.00 77.88 233 PRO A C 1
ATOM 1797 O O . PRO A 1 233 ? -8.433 16.865 27.786 1.00 77.88 233 PRO A O 1
ATOM 1800 N N . HIS A 1 234 ? -8.185 15.617 25.947 1.00 85.50 234 HIS A N 1
ATOM 1801 C CA . HIS A 1 234 ? -9.411 14.845 26.073 1.00 85.50 234 HIS A CA 1
ATOM 1802 C C . HIS A 1 234 ? -9.145 13.336 26.119 1.00 85.50 234 HIS A C 1
ATOM 1804 O O . HIS A 1 234 ? -8.284 12.815 25.407 1.00 85.50 234 HIS A O 1
ATOM 1810 N N . VAL A 1 235 ? -9.934 12.635 26.937 1.00 91.50 235 VAL A N 1
ATOM 1811 C CA . VAL A 1 235 ? -9.891 11.174 27.039 1.00 91.50 235 VAL A CA 1
ATOM 1812 C C . VAL A 1 235 ? -10.525 10.543 25.802 1.00 91.50 235 VAL A C 1
ATOM 1814 O O . VAL A 1 235 ? -11.549 11.019 25.297 1.00 91.50 235 VAL A O 1
ATOM 1817 N N . HIS A 1 236 ? -9.915 9.473 25.300 1.00 93.19 236 HIS A N 1
ATOM 1818 C CA . HIS A 1 236 ? -10.450 8.722 24.174 1.00 93.19 236 HIS A CA 1
ATOM 1819 C C . HIS A 1 236 ? -10.083 7.238 24.241 1.00 93.19 236 HIS A C 1
ATOM 1821 O O . HIS A 1 236 ? -9.085 6.847 24.835 1.00 93.19 236 HIS A O 1
ATOM 1827 N N . ALA A 1 237 ? -10.925 6.407 23.640 1.00 94.00 237 ALA A N 1
ATOM 1828 C CA . ALA A 1 237 ? -10.774 4.966 23.563 1.00 94.00 237 ALA A CA 1
ATOM 1829 C C . ALA A 1 237 ? -10.565 4.552 22.104 1.00 94.00 237 ALA A C 1
ATOM 1831 O O . ALA A 1 237 ? -11.361 4.913 21.236 1.00 94.00 237 ALA A O 1
ATOM 1832 N N . HIS A 1 238 ? -9.519 3.772 21.839 1.00 94.75 238 HIS A N 1
ATOM 1833 C CA . HIS A 1 238 ? -9.278 3.121 20.553 1.00 94.75 238 HIS A CA 1
ATOM 1834 C C . HIS A 1 238 ? -9.744 1.672 20.640 1.00 94.75 238 HIS A C 1
ATOM 1836 O O . HIS A 1 238 ? -9.157 0.905 21.396 1.00 94.75 238 HIS A O 1
ATOM 1842 N N . ALA A 1 239 ? -10.751 1.285 19.859 1.00 96.25 239 ALA A N 1
ATOM 1843 C CA . ALA A 1 239 ? -11.237 -0.089 19.778 1.00 96.25 239 ALA A CA 1
ATOM 1844 C C . ALA A 1 239 ? -10.948 -0.698 18.401 1.00 96.25 239 ALA A C 1
ATOM 1846 O O . ALA A 1 239 ? -11.261 -0.098 17.373 1.00 96.25 239 ALA A O 1
ATOM 1847 N N . ILE A 1 240 ? -10.381 -1.903 18.378 1.00 95.19 240 ILE A N 1
ATOM 1848 C CA . ILE A 1 240 ? -10.255 -2.738 17.179 1.00 95.19 240 ILE A CA 1
ATOM 1849 C C . ILE A 1 240 ? -11.282 -3.859 17.295 1.00 95.19 240 ILE A C 1
ATOM 1851 O O . ILE A 1 240 ? -11.241 -4.624 18.256 1.00 95.19 240 ILE A O 1
ATOM 1855 N N . ILE A 1 241 ? -12.201 -3.937 16.334 1.00 95.56 241 ILE A N 1
ATOM 1856 C CA . ILE A 1 241 ? -13.378 -4.817 16.370 1.00 95.56 241 ILE A CA 1
ATOM 1857 C C . ILE A 1 241 ? -13.385 -5.699 15.121 1.00 95.56 241 ILE A C 1
ATOM 1859 O O . ILE A 1 241 ? -13.168 -5.190 14.021 1.00 95.56 241 ILE A O 1
ATOM 1863 N N . THR A 1 242 ? -13.653 -6.999 15.245 1.00 95.19 242 THR A N 1
ATOM 1864 C CA . THR A 1 242 ? -13.784 -7.892 14.086 1.00 95.19 242 THR A CA 1
ATOM 1865 C C . THR A 1 242 ? -15.020 -7.545 13.266 1.00 95.19 242 THR A C 1
ATOM 1867 O O . THR A 1 242 ? -16.130 -7.440 13.778 1.00 95.19 242 THR A O 1
ATOM 1870 N N . MET A 1 243 ? -14.857 -7.424 11.949 1.00 94.12 243 MET A N 1
ATOM 1871 C CA . MET A 1 243 ? -15.970 -7.121 11.043 1.00 94.12 243 MET A CA 1
ATOM 1872 C C . MET A 1 243 ? -16.959 -8.277 10.894 1.00 94.12 243 MET A C 1
ATOM 1874 O O . MET A 1 243 ? -18.055 -8.052 10.389 1.00 94.12 243 MET A O 1
ATOM 1878 N N . ARG A 1 244 ? -16.565 -9.500 11.272 1.00 93.69 244 ARG A N 1
ATOM 1879 C CA . ARG A 1 244 ? -17.414 -10.695 11.312 1.00 93.69 244 ARG A CA 1
ATOM 1880 C C . ARG A 1 244 ? -17.574 -11.170 12.760 1.00 93.69 244 ARG A C 1
ATOM 1882 O O . ARG A 1 244 ? -16.592 -11.144 13.509 1.00 93.69 244 ARG A O 1
ATOM 1889 N N . SER A 1 245 ? -18.783 -11.571 13.132 1.00 93.69 245 SER A N 1
ATOM 1890 C CA . SER A 1 245 ? -19.104 -12.194 14.418 1.00 93.69 245 SER A CA 1
ATOM 1891 C C . SER A 1 245 ? -18.803 -13.698 14.407 1.00 93.69 245 SER A C 1
ATOM 1893 O O . SER A 1 245 ? -18.544 -14.289 13.355 1.00 93.69 245 SER A O 1
ATOM 1895 N N . GLU A 1 246 ? -18.899 -14.342 15.569 1.00 89.88 246 GLU A N 1
ATOM 1896 C CA . GLU A 1 246 ? -18.821 -15.809 15.689 1.00 89.88 246 GLU A CA 1
ATOM 1897 C C . GLU A 1 246 ? -19.967 -16.535 14.952 1.00 89.88 246 GLU A C 1
ATOM 1899 O O . GLU A 1 246 ? -19.793 -17.666 14.503 1.00 89.88 246 GLU A O 1
ATOM 1904 N N . SER A 1 247 ? -21.125 -15.886 14.769 1.00 91.88 247 SER A N 1
ATOM 1905 C CA . SER A 1 247 ? -22.262 -16.398 13.981 1.00 91.88 247 SER A CA 1
ATOM 1906 C C . SER A 1 247 ? -22.118 -16.169 12.471 1.00 91.88 247 SER A C 1
ATOM 1908 O O . SER A 1 247 ? -22.909 -16.695 11.691 1.00 91.88 247 SER A O 1
ATOM 1910 N N . GLY A 1 248 ? -21.105 -15.413 12.037 1.00 89.81 248 GLY A N 1
ATOM 1911 C CA . GLY A 1 248 ? -20.870 -15.081 10.630 1.00 89.81 248 GLY A CA 1
ATOM 1912 C C . GLY A 1 248 ? -21.489 -13.759 10.168 1.00 89.81 248 GLY A C 1
ATOM 1913 O O . GLY A 1 248 ? -21.222 -13.339 9.036 1.00 89.81 248 GLY A O 1
ATOM 1914 N N . ASP A 1 249 ? -22.236 -13.075 11.035 1.00 91.56 249 ASP A N 1
ATOM 1915 C CA . ASP A 1 249 ? -22.830 -11.766 10.761 1.00 91.56 249 ASP A CA 1
ATOM 1916 C C . ASP A 1 249 ? -21.747 -10.709 10.560 1.00 91.56 249 ASP A C 1
ATOM 1918 O O . ASP A 1 249 ? -20.662 -10.771 11.147 1.00 91.56 249 ASP A O 1
ATOM 1922 N N . ARG A 1 250 ? -22.019 -9.726 9.698 1.00 92.56 250 ARG A N 1
ATOM 1923 C CA . ARG A 1 250 ? -21.083 -8.634 9.424 1.00 92.56 250 ARG A CA 1
ATOM 1924 C C . ARG A 1 250 ? -21.596 -7.314 9.958 1.00 92.56 250 ARG A C 1
ATOM 1926 O O . ARG A 1 250 ? -22.775 -7.012 9.825 1.00 92.56 250 ARG A O 1
ATOM 1933 N N . ILE A 1 251 ? -20.669 -6.501 10.457 1.00 93.12 251 ILE A N 1
ATOM 1934 C CA . ILE A 1 251 ? -20.961 -5.123 10.851 1.00 93.12 251 ILE A CA 1
ATOM 1935 C C . ILE A 1 251 ? -21.406 -4.332 9.620 1.00 93.12 251 ILE A C 1
ATOM 1937 O O . ILE A 1 251 ? -20.677 -4.243 8.623 1.00 93.12 251 ILE A O 1
ATOM 1941 N N . GLU A 1 252 ? -22.587 -3.731 9.717 1.00 91.88 252 GLU A N 1
ATOM 1942 C CA . GLU A 1 252 ? -23.073 -2.742 8.768 1.00 91.88 252 GLU A CA 1
ATOM 1943 C C . GLU A 1 252 ? -22.492 -1.362 9.104 1.00 91.88 252 GLU A C 1
ATOM 1945 O O . GLU A 1 252 ? -22.488 -0.925 10.251 1.00 91.88 252 GLU A O 1
ATOM 1950 N N . THR A 1 253 ? -21.992 -0.659 8.090 1.00 90.06 253 THR A N 1
ATOM 1951 C CA . THR A 1 253 ? -21.408 0.679 8.243 1.00 90.06 253 THR A CA 1
ATOM 1952 C C . THR A 1 253 ? -22.156 1.673 7.365 1.00 90.06 253 THR A C 1
ATOM 1954 O O . THR A 1 253 ? -21.663 2.069 6.304 1.00 90.06 253 THR A O 1
ATOM 1957 N N . THR A 1 254 ? -23.369 2.042 7.775 1.00 92.06 254 THR A N 1
ATOM 1958 C CA . THR A 1 254 ? -24.180 3.071 7.110 1.00 92.06 254 THR A CA 1
ATOM 1959 C C . THR A 1 254 ? -24.297 4.330 7.976 1.00 92.06 254 THR A C 1
ATOM 1961 O O . THR A 1 254 ? -24.165 4.262 9.200 1.00 92.06 254 THR A O 1
ATOM 1964 N N . PRO A 1 255 ? -24.561 5.511 7.378 1.00 93.62 255 PRO A N 1
ATOM 1965 C CA . PRO A 1 255 ? -24.746 6.744 8.145 1.00 93.62 255 PRO A CA 1
ATOM 1966 C C . PRO A 1 255 ? -25.847 6.655 9.210 1.00 93.62 255 PRO A C 1
ATOM 1968 O O . PRO A 1 255 ? -25.749 7.319 10.240 1.00 93.62 255 PRO A O 1
ATOM 1971 N N . GLN A 1 256 ? -26.887 5.852 8.965 1.00 95.00 256 GLN A N 1
ATOM 1972 C CA . GLN A 1 256 ? -27.951 5.601 9.933 1.00 95.00 256 GLN A CA 1
ATOM 1973 C C . GLN A 1 256 ? -27.425 4.818 11.141 1.00 95.00 256 GLN A C 1
ATOM 1975 O O . GLN A 1 256 ? -27.539 5.313 12.261 1.00 95.00 256 GLN A O 1
ATOM 1980 N N . VAL A 1 257 ? -26.763 3.679 10.913 1.00 94.44 257 VAL A N 1
ATOM 1981 C CA . VAL A 1 257 ? -26.168 2.856 11.980 1.00 94.44 257 VAL A CA 1
ATOM 1982 C C . VAL A 1 257 ? -25.178 3.668 12.824 1.00 94.44 257 VAL A C 1
ATOM 1984 O O . VAL A 1 257 ? -25.185 3.603 14.049 1.00 94.44 257 VAL A O 1
ATOM 1987 N N . PHE A 1 258 ? -24.383 4.548 12.210 1.00 94.56 258 PHE A N 1
ATOM 1988 C CA . PHE A 1 258 ? -23.483 5.427 12.966 1.00 94.56 258 PHE A CA 1
ATOM 1989 C C . PHE A 1 258 ? -24.201 6.468 13.835 1.00 94.56 258 PHE A C 1
ATOM 1991 O O . PHE A 1 258 ? -23.653 6.904 14.850 1.00 94.56 258 PHE A O 1
ATOM 1998 N N . ARG A 1 259 ? -25.410 6.912 13.472 1.00 95.44 259 ARG A N 1
ATOM 1999 C CA . ARG A 1 259 ? -26.223 7.754 14.368 1.00 95.44 259 ARG A CA 1
ATOM 2000 C C . ARG A 1 259 ? -26.724 6.950 15.560 1.00 95.44 259 ARG A C 1
ATOM 2002 O O . ARG A 1 259 ? -26.670 7.464 16.673 1.00 95.44 259 ARG A O 1
ATOM 2009 N N . GLU A 1 260 ? -27.153 5.715 15.333 1.00 95.62 260 GLU A N 1
ATOM 2010 C CA . GLU A 1 260 ? -27.599 4.803 16.391 1.00 95.62 260 GLU A CA 1
ATOM 2011 C C . GLU A 1 260 ? -26.458 4.527 17.376 1.00 95.62 260 GLU A C 1
ATOM 2013 O O . GLU A 1 260 ? -26.624 4.752 18.571 1.00 95.62 260 GLU A O 1
ATOM 2018 N N . TRP A 1 261 ? -25.253 4.213 16.890 1.00 96.56 261 TRP A N 1
ATOM 2019 C CA . TRP A 1 261 ? -24.078 4.030 17.751 1.00 96.56 261 TRP A CA 1
ATOM 2020 C C . TRP A 1 261 ? -23.764 5.268 18.595 1.00 96.56 261 TRP A C 1
ATOM 2022 O O . TRP A 1 261 ? -23.472 5.155 19.784 1.00 96.56 261 TRP A O 1
ATOM 2032 N N . ARG A 1 262 ? -23.855 6.471 18.014 1.00 97.31 262 ARG A N 1
ATOM 2033 C CA . ARG A 1 262 ? -23.628 7.719 18.763 1.00 97.31 262 ARG A CA 1
ATOM 2034 C C . ARG A 1 262 ? -24.699 7.957 19.827 1.00 97.31 262 ARG A C 1
ATOM 2036 O O . ARG A 1 262 ? -24.371 8.433 20.912 1.00 97.31 262 ARG A O 1
ATOM 2043 N N . ALA A 1 263 ? -25.949 7.579 19.558 1.00 97.06 263 ALA A N 1
ATOM 2044 C CA . ALA A 1 263 ? -27.018 7.621 20.550 1.00 97.06 263 ALA A CA 1
ATOM 2045 C C . ALA A 1 263 ? -26.771 6.620 21.693 1.00 97.06 263 ALA A C 1
ATOM 2047 O O . ALA A 1 263 ? -26.863 7.013 22.859 1.00 97.06 263 ALA A O 1
ATOM 2048 N N . THR A 1 264 ? -26.383 5.376 21.381 1.00 97.38 264 THR A N 1
ATOM 2049 C CA . THR A 1 264 ? -26.046 4.361 22.393 1.00 97.38 264 THR A CA 1
ATOM 2050 C C . THR A 1 264 ? -24.870 4.814 23.251 1.00 97.38 264 THR A C 1
ATOM 2052 O O . THR A 1 264 ? -24.943 4.746 24.473 1.00 97.38 264 THR A O 1
ATOM 2055 N N . MET A 1 265 ? -23.791 5.324 22.648 1.00 97.69 265 MET A N 1
ATOM 2056 C CA . MET A 1 265 ? -22.622 5.784 23.407 1.00 97.69 265 MET A CA 1
ATOM 2057 C C . MET A 1 265 ? -23.000 6.901 24.388 1.00 97.69 265 MET A C 1
ATOM 2059 O O . MET A 1 265 ? -22.613 6.854 25.554 1.00 97.69 265 MET A O 1
ATOM 2063 N N . ALA A 1 266 ? -23.813 7.869 23.951 1.00 97.62 266 ALA A N 1
ATOM 2064 C CA . ALA A 1 266 ? -24.311 8.926 24.826 1.00 97.62 266 ALA A CA 1
ATOM 2065 C C . ALA A 1 266 ? -25.198 8.372 25.957 1.00 97.62 266 ALA A C 1
ATOM 2067 O O . ALA A 1 266 ? -25.111 8.835 27.094 1.00 97.62 266 ALA A O 1
ATOM 2068 N N . GLN A 1 267 ? -26.022 7.356 25.680 1.00 97.94 267 GLN A N 1
ATOM 2069 C CA . GLN A 1 267 ? -26.813 6.666 26.700 1.00 97.94 267 GLN A CA 1
ATOM 2070 C C . GLN A 1 267 ? -25.928 5.966 27.743 1.00 97.94 267 GLN A C 1
ATOM 2072 O O . GLN A 1 267 ? -26.137 6.187 28.937 1.00 97.94 267 GLN A O 1
ATOM 2077 N N . MET A 1 268 ? -24.932 5.183 27.317 1.00 97.94 268 MET A N 1
ATOM 2078 C CA . MET A 1 268 ? -24.014 4.479 28.227 1.00 97.94 268 MET A CA 1
ATOM 2079 C C . MET A 1 268 ? -23.165 5.461 29.040 1.00 97.94 268 MET A C 1
ATOM 2081 O O . MET A 1 268 ? -22.988 5.288 30.242 1.00 97.94 268 MET A O 1
ATOM 2085 N N . ALA A 1 269 ? -22.720 6.560 28.425 1.00 97.56 269 ALA A N 1
ATOM 2086 C CA . ALA A 1 269 ? -22.021 7.634 29.124 1.00 97.56 269 ALA A CA 1
ATOM 2087 C C . ALA A 1 269 ? -22.890 8.271 30.224 1.00 97.56 269 ALA A C 1
ATOM 2089 O O . ALA A 1 269 ? -22.425 8.436 31.353 1.00 97.56 269 ALA A O 1
ATOM 2090 N N . ARG A 1 270 ? -24.166 8.568 29.938 1.00 97.94 270 ARG A N 1
ATOM 2091 C CA . ARG A 1 270 ? -25.097 9.110 30.944 1.00 97.94 270 ARG A CA 1
ATOM 2092 C C . ARG A 1 270 ? -25.354 8.137 32.092 1.00 97.94 270 ARG A C 1
ATOM 2094 O O . ARG A 1 270 ? -25.423 8.582 33.235 1.00 97.94 270 ARG A O 1
ATOM 2101 N N . ALA A 1 271 ? -25.442 6.835 31.817 1.00 97.69 271 ALA A N 1
ATOM 2102 C CA . ALA A 1 271 ? -25.572 5.811 32.856 1.00 97.69 271 ALA A CA 1
ATOM 2103 C C . ALA A 1 271 ? -24.361 5.782 33.813 1.00 97.69 271 ALA A C 1
ATOM 2105 O O . ALA A 1 271 ? -24.523 5.495 34.995 1.00 97.69 271 ALA A O 1
ATOM 2106 N N . GLN A 1 272 ? -23.179 6.168 33.325 1.00 97.56 272 GLN A N 1
ATOM 2107 C CA . GLN A 1 272 ? -21.945 6.315 34.106 1.00 97.56 272 GLN A CA 1
ATOM 2108 C C . GLN A 1 272 ? -21.751 7.737 34.683 1.00 97.56 272 GLN A C 1
ATOM 2110 O O . GLN A 1 272 ? -20.660 8.098 35.122 1.00 97.56 272 GLN A O 1
ATOM 2115 N N . GLY A 1 273 ? -22.790 8.583 34.674 1.00 97.00 273 GLY A N 1
ATOM 2116 C CA . GLY A 1 273 ? -22.746 9.939 35.238 1.00 97.00 273 GLY A CA 1
ATOM 2117 C C . GLY A 1 273 ? -22.038 10.984 34.366 1.00 97.00 273 GLY A C 1
ATOM 2118 O O . GLY A 1 273 ? -21.758 12.090 34.830 1.00 97.00 273 GLY A O 1
ATOM 2119 N N . ILE A 1 274 ? -21.753 10.673 33.100 1.00 97.00 274 ILE A N 1
ATOM 2120 C CA . ILE A 1 274 ? -21.145 11.610 32.152 1.00 97.00 274 ILE A CA 1
ATOM 2121 C C . ILE A 1 274 ? -22.256 12.347 31.403 1.00 97.00 274 ILE A C 1
ATOM 2123 O O . ILE A 1 274 ? -23.052 11.745 30.684 1.00 97.00 274 ILE A O 1
ATOM 2127 N N . ALA A 1 275 ? -22.276 13.675 31.518 1.00 95.25 275 ALA A N 1
ATOM 2128 C CA . ALA A 1 275 ? -23.159 14.533 30.731 1.00 95.25 275 ALA A CA 1
ATOM 2129 C C . ALA A 1 275 ? -22.708 14.558 29.257 1.00 95.25 275 ALA A C 1
ATOM 2131 O O . ALA A 1 275 ? -21.958 15.442 28.836 1.00 95.25 275 ALA A O 1
ATOM 2132 N N . MET A 1 276 ? -23.125 13.544 28.497 1.00 94.81 276 MET A N 1
ATOM 2133 C CA . MET A 1 276 ? -22.847 13.385 27.073 1.00 94.81 276 MET A CA 1
ATOM 2134 C C . MET A 1 276 ? -24.137 13.492 26.262 1.00 94.81 276 MET A C 1
ATOM 2136 O O . MET A 1 276 ? -25.137 12.835 26.562 1.00 94.81 276 MET A O 1
ATOM 2140 N N . GLU A 1 277 ? -24.068 14.286 25.198 1.00 92.00 277 GLU A N 1
ATOM 2141 C CA . GLU A 1 277 ? -25.104 14.394 24.176 1.00 92.00 277 GLU A CA 1
ATOM 2142 C C . GLU A 1 277 ? -24.674 13.677 22.899 1.00 92.00 277 GLU A C 1
ATOM 2144 O O . GLU A 1 277 ? -23.483 13.490 22.633 1.00 92.00 277 GLU A O 1
ATOM 2149 N N . MET A 1 278 ? -25.659 13.276 22.101 1.00 87.81 278 MET A N 1
ATOM 2150 C CA . MET A 1 278 ? -25.408 12.707 20.782 1.00 87.81 278 MET A CA 1
ATOM 2151 C C . MET A 1 278 ? -24.902 13.811 19.842 1.00 87.81 278 MET A C 1
ATOM 2153 O O . MET A 1 278 ? -25.489 14.890 19.768 1.00 87.81 278 MET A O 1
ATOM 2157 N N . THR A 1 279 ? -23.798 13.533 19.146 1.00 70.88 279 THR A N 1
ATOM 2158 C CA . THR A 1 279 ? -23.183 14.404 18.126 1.00 70.88 279 THR A CA 1
ATOM 2159 C C . THR A 1 279 ? -23.189 13.722 16.765 1.00 70.88 279 THR A C 1
ATOM 2161 O O . THR A 1 279 ? -23.484 12.509 16.706 1.00 70.88 279 THR A O 1
#

Secondary structure (DSSP, 8-state):
----SHHHHHHHHHHTGGGS--PPPP--EEEEEEEEE-S--SSHHHHHHHHHHHHHHHHTT--EEEEEEE-TTS-EEEEEEEESB-TT--B--SSHHHHHHHHHHHHH-TT--SEEEEEEEEEE-HHHHHHHHHHHHHHHTTT--EETT--B--SHHHHHHIIIIIIHHHH-------EEEEEEE--TT--HHHHHHHHHHHHHHHTTTS-EEEEEE-TTT-SS-GGGT-S-SS-EEEEEEESB-TTS-B----HHHHHHHHHHHHHHHHHTT------

pLDDT: mean 92.2, std 7.92, range [59.72, 98.81]

Radius of gyration: 25.51 Å; chains: 1; bounding box: 59×35×68 Å

Foldseek 3Di:
DDDDDPVSVVVVCVVLVVLFPPDDWDFFKFKKKKKFDDDDDPDPVSVVVLVLLLCCQLQPQKKKKWAWDQDPNRIIIIIIMIGQAHPVGDGAPNAVVSQVSSQVSLVPDPSRDGDMHMGTPDTDFALVVQLVRQQVRLVVRQQRMAISVRDTCNHSVSSSCCSVPPVRVRRPIDDTPFKDKDKDWDDAPPDQVLLVQLVVVLCCVLQPQKDKDKDKADLVPFPDDVVRVHSPRIIMMIMIITQAGPVGDGDDDDPVVVQVSLVSSCVSSVVSVHNDDRD